Protein AF-A0A2M7D9B2-F1 (afdb_monomer)

Structure (mmCIF, N/CA/C/O backbone):
data_AF-A0A2M7D9B2-F1
#
_entry.id   AF-A0A2M7D9B2-F1
#
loop_
_atom_site.group_PDB
_atom_site.id
_atom_site.type_symbol
_atom_site.label_atom_id
_atom_site.label_alt_id
_atom_site.label_comp_id
_atom_site.label_asym_id
_atom_site.label_entity_id
_atom_site.label_seq_id
_atom_site.pdbx_PDB_ins_code
_atom_site.Cartn_x
_atom_site.Cartn_y
_atom_site.Cartn_z
_atom_site.occupancy
_atom_site.B_iso_or_equiv
_atom_site.auth_seq_id
_atom_site.auth_comp_id
_atom_site.auth_asym_id
_atom_site.auth_atom_id
_atom_site.pdbx_PDB_model_num
ATOM 1 N N . MET A 1 1 ? -13.607 -6.323 49.535 1.00 81.19 1 MET A N 1
ATOM 2 C CA . MET A 1 1 ? -14.749 -6.338 48.584 1.00 81.19 1 MET A CA 1
ATOM 3 C C . MET A 1 1 ? -14.659 -7.592 47.728 1.00 81.19 1 MET A C 1
A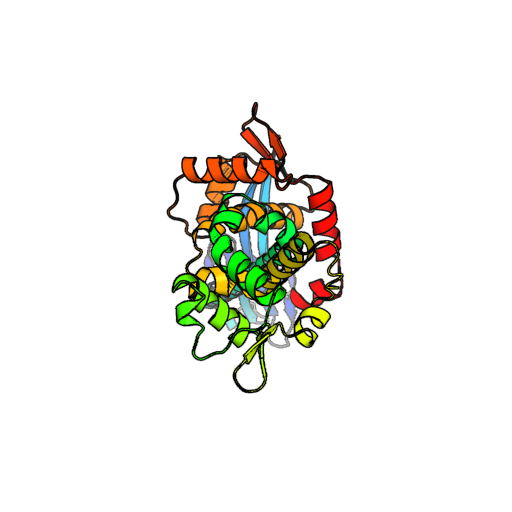TOM 5 O O . MET A 1 1 ? -13.577 -8.163 47.656 1.00 81.19 1 MET A O 1
ATOM 9 N N . ASN A 1 2 ? -15.752 -8.054 47.117 1.00 87.06 2 ASN A N 1
ATOM 10 C CA . ASN A 1 2 ? -15.661 -9.160 46.155 1.00 87.06 2 ASN A CA 1
ATOM 11 C C . ASN A 1 2 ? -15.193 -8.656 44.771 1.00 87.06 2 ASN A C 1
ATOM 13 O O . ASN A 1 2 ? -15.237 -7.457 44.485 1.00 87.06 2 ASN A O 1
ATOM 17 N N . ASP A 1 3 ? -14.752 -9.565 43.897 1.00 83.81 3 ASP A N 1
ATOM 18 C CA . ASP A 1 3 ? -14.191 -9.196 42.588 1.00 83.81 3 ASP A CA 1
ATOM 19 C C . ASP A 1 3 ? -15.172 -8.418 41.702 1.00 83.81 3 ASP A C 1
ATOM 21 O O . ASP A 1 3 ? -14.776 -7.488 41.001 1.00 83.81 3 ASP A O 1
ATOM 25 N N . GLN A 1 4 ? -16.461 -8.771 41.725 1.00 87.88 4 GLN A N 1
ATOM 26 C CA . GLN A 1 4 ? -17.472 -8.084 40.919 1.00 87.88 4 GLN A CA 1
ATOM 27 C C . GLN A 1 4 ? -17.656 -6.637 41.376 1.00 87.88 4 GLN A C 1
ATOM 29 O O . GLN A 1 4 ? -17.779 -5.740 40.542 1.00 87.88 4 GLN A O 1
ATOM 34 N N . GLU A 1 5 ? -17.628 -6.391 42.684 1.00 89.69 5 GLU A N 1
ATOM 35 C CA . GLU A 1 5 ? -17.709 -5.045 43.246 1.00 89.69 5 GLU A CA 1
ATOM 36 C C . GLU A 1 5 ? -16.479 -4.202 42.882 1.00 89.69 5 GLU A C 1
ATOM 38 O O . GLU A 1 5 ? -16.617 -3.024 42.540 1.00 89.69 5 GLU A O 1
ATOM 43 N N . LEU A 1 6 ? -15.281 -4.799 42.893 1.00 88.19 6 LEU A N 1
ATOM 44 C CA . LEU A 1 6 ? -14.051 -4.124 42.471 1.00 88.19 6 LEU A CA 1
ATOM 45 C C . LEU A 1 6 ? -14.077 -3.785 40.972 1.00 88.19 6 LEU A C 1
ATOM 47 O O . LEU A 1 6 ? -13.733 -2.668 40.586 1.00 88.19 6 LEU A O 1
ATOM 51 N N . ILE A 1 7 ? -14.578 -4.686 40.122 1.00 89.62 7 ILE A N 1
ATOM 52 C CA . ILE A 1 7 ? -14.763 -4.424 38.685 1.00 89.62 7 ILE A CA 1
ATOM 53 C C . ILE A 1 7 ? -15.771 -3.287 38.454 1.00 89.62 7 ILE A C 1
ATOM 55 O O . ILE A 1 7 ? -15.547 -2.425 37.604 1.00 89.62 7 ILE A O 1
ATOM 59 N N . GLN A 1 8 ? -16.873 -3.241 39.209 1.00 91.94 8 GLN A N 1
ATOM 60 C CA . GLN A 1 8 ? -17.848 -2.148 39.107 1.00 91.94 8 GLN A CA 1
ATOM 61 C C . GLN A 1 8 ? -17.258 -0.807 39.559 1.00 91.94 8 GLN A C 1
ATOM 63 O O . GLN A 1 8 ? -17.485 0.217 38.908 1.00 91.94 8 GLN A O 1
ATOM 68 N N . LYS A 1 9 ? -16.435 -0.800 40.616 1.00 91.31 9 LYS A N 1
ATOM 69 C CA . LYS A 1 9 ? -15.661 0.387 40.999 1.00 91.31 9 LYS A CA 1
ATOM 70 C C . LYS A 1 9 ? -14.718 0.825 39.878 1.00 91.31 9 LYS A C 1
ATOM 72 O O . LYS A 1 9 ? -14.707 2.008 39.545 1.00 91.31 9 LYS A O 1
ATOM 77 N N . ALA A 1 10 ? -13.998 -0.097 39.239 1.00 89.31 10 ALA A N 1
ATOM 78 C CA . ALA A 1 10 ? -13.133 0.231 38.106 1.00 89.31 10 ALA A CA 1
ATOM 79 C C . ALA A 1 10 ? -13.926 0.857 36.940 1.00 89.31 10 ALA A C 1
ATOM 81 O O . ALA A 1 10 ? -13.487 1.859 36.378 1.00 89.31 10 ALA A O 1
ATOM 82 N N . LYS A 1 11 ? -15.137 0.354 36.635 1.00 90.56 11 LYS A N 1
ATOM 83 C CA . LYS A 1 11 ? -16.038 0.951 35.622 1.00 90.56 11 LYS A CA 1
ATOM 84 C C . LYS A 1 11 ? -16.430 2.381 35.973 1.00 90.56 11 LYS A C 1
ATOM 86 O O . LYS A 1 11 ? -16.420 3.253 35.108 1.00 90.56 11 LYS A O 1
ATOM 91 N N . LEU A 1 12 ? -16.753 2.637 37.239 1.00 90.81 12 LEU A N 1
ATOM 92 C CA . LEU A 1 12 ? -17.088 3.980 37.716 1.00 90.81 12 LEU A CA 1
ATOM 93 C C . LEU A 1 12 ? -15.900 4.939 37.603 1.00 90.81 12 LEU A C 1
ATOM 95 O O . LEU A 1 12 ? -16.074 6.070 37.150 1.00 90.81 12 LEU A O 1
ATOM 99 N N . VAL A 1 13 ? -14.698 4.498 37.986 1.00 88.88 13 VAL A N 1
ATOM 100 C CA . VAL A 1 13 ? -13.467 5.289 37.830 1.00 88.88 13 VAL A CA 1
ATOM 101 C C . VAL A 1 13 ? -13.221 5.597 36.358 1.00 88.88 13 VAL A C 1
ATOM 103 O O . VAL A 1 13 ? -12.936 6.748 36.021 1.00 88.88 13 VAL A O 1
ATOM 106 N N . MET A 1 14 ? -13.398 4.598 35.492 1.00 89.62 14 MET A N 1
ATOM 107 C CA . MET A 1 14 ? -13.229 4.740 34.055 1.00 89.62 14 MET A CA 1
ATOM 108 C C . MET A 1 14 ? -14.172 5.802 33.477 1.00 89.62 14 MET A C 1
ATOM 110 O O . MET A 1 14 ? -13.703 6.753 32.860 1.00 89.62 14 MET A O 1
ATOM 114 N N . HIS A 1 15 ? -15.478 5.688 33.741 1.00 85.88 15 HIS A N 1
ATOM 115 C CA . HIS A 1 15 ? -16.487 6.632 33.250 1.00 85.88 15 HIS A CA 1
ATOM 116 C C . HIS A 1 15 ? -16.288 8.066 33.752 1.00 85.88 15 HIS A C 1
ATOM 118 O O . HIS A 1 15 ? -16.628 9.008 33.044 1.00 85.88 15 HIS A O 1
ATOM 124 N N . LYS A 1 16 ? -15.765 8.247 34.972 1.00 86.38 16 LYS A N 1
ATOM 125 C CA . LYS A 1 16 ? -15.518 9.581 35.543 1.00 86.38 16 LYS A CA 1
ATOM 126 C C . LYS A 1 16 ? -14.232 10.228 35.040 1.00 86.38 16 LYS A C 1
ATOM 128 O O . LYS A 1 16 ? -14.135 11.450 35.056 1.00 86.38 16 LYS A O 1
ATOM 133 N N . THR A 1 17 ? -13.233 9.422 34.687 1.00 80.50 17 THR A N 1
ATOM 134 C CA . THR A 1 17 ? -11.870 9.911 34.433 1.00 80.50 17 THR A CA 1
ATOM 135 C C . THR A 1 17 ? -11.547 10.006 32.948 1.00 80.50 17 THR A C 1
ATOM 137 O O . THR A 1 17 ? -10.813 10.906 32.553 1.00 80.50 17 THR A O 1
ATOM 140 N N . TYR A 1 18 ? -12.041 9.077 32.130 1.00 80.56 18 TYR A N 1
ATOM 141 C CA . TYR A 1 18 ? -11.585 8.919 30.751 1.00 80.56 18 TYR A CA 1
ATOM 142 C C . TYR A 1 18 ? -12.632 9.354 29.724 1.00 80.56 18 TYR A C 1
ATOM 144 O O . TYR A 1 18 ? -13.825 9.439 30.008 1.00 80.56 18 TYR A O 1
ATOM 152 N N . CYS A 1 19 ? -12.158 9.650 28.514 1.00 70.62 19 CYS A N 1
ATOM 153 C CA . CYS A 1 19 ? -12.979 10.108 27.402 1.00 70.62 19 CYS A CA 1
ATOM 154 C C . CYS A 1 19 ? -13.839 8.989 26.783 1.00 70.62 19 CYS A C 1
ATOM 156 O O . CYS A 1 19 ? -13.644 7.794 27.025 1.00 70.62 19 CYS A O 1
ATOM 158 N N . ASN A 1 20 ? -14.789 9.397 25.935 1.00 73.81 20 ASN A N 1
ATOM 159 C CA . ASN A 1 20 ? -15.634 8.482 25.172 1.00 73.81 20 ASN A CA 1
ATOM 160 C C . ASN A 1 20 ? -14.786 7.519 24.324 1.00 73.81 20 ASN A C 1
ATOM 162 O O . ASN A 1 20 ? -13.877 7.943 23.613 1.00 73.81 20 ASN A O 1
ATOM 166 N N . GLY A 1 21 ? -15.126 6.228 24.379 1.00 76.31 21 GLY A N 1
ATOM 167 C CA . GLY A 1 21 ? -14.449 5.159 23.640 1.00 76.31 21 GLY A CA 1
ATOM 168 C C . GLY A 1 21 ? -13.520 4.291 24.491 1.00 76.31 21 GLY A C 1
ATOM 169 O O . GLY A 1 21 ? -13.161 3.207 24.044 1.00 76.31 21 GLY A O 1
ATOM 170 N N . ILE A 1 22 ? -13.169 4.700 25.715 1.00 86.38 22 ILE A N 1
ATOM 171 C CA . ILE A 1 22 ? -12.434 3.835 26.648 1.00 86.38 22 ILE A CA 1
ATOM 172 C C . ILE A 1 22 ? -13.390 2.815 27.282 1.00 86.38 22 ILE A C 1
ATOM 174 O O . ILE A 1 22 ? -14.466 3.171 27.762 1.00 86.38 22 ILE A O 1
ATOM 178 N N . THR A 1 23 ? -12.995 1.543 27.281 1.00 89.56 23 THR A N 1
ATOM 179 C CA . THR A 1 23 ? -13.724 0.430 27.904 1.00 89.56 23 THR A CA 1
ATOM 180 C C . THR A 1 23 ? -12.784 -0.429 28.747 1.00 89.56 23 THR A C 1
ATOM 182 O O . THR A 1 23 ? -11.570 -0.366 28.582 1.00 89.56 23 THR A O 1
ATOM 185 N N . ILE A 1 24 ? -13.322 -1.247 29.648 1.00 89.44 24 ILE A N 1
ATOM 186 C CA . ILE A 1 24 ? -12.525 -2.226 30.396 1.00 89.44 24 ILE A CA 1
ATOM 187 C C . ILE A 1 24 ? -12.214 -3.425 29.498 1.00 89.44 24 ILE A C 1
ATOM 189 O O . ILE A 1 24 ? -13.101 -3.956 28.829 1.00 89.44 24 ILE A O 1
ATOM 193 N N . ASN A 1 25 ? -10.954 -3.851 29.503 1.00 88.00 25 ASN A N 1
ATOM 194 C CA . ASN A 1 25 ? -10.501 -5.083 28.878 1.00 88.00 25 ASN A CA 1
ATOM 195 C C . ASN A 1 25 ? -10.935 -6.298 29.713 1.00 88.00 25 ASN A C 1
ATOM 197 O O . ASN A 1 25 ? -11.028 -6.246 30.938 1.00 88.00 25 ASN A O 1
ATOM 201 N N . ASP A 1 26 ? -11.136 -7.425 29.041 1.00 85.06 26 ASP A N 1
ATOM 202 C CA . ASP A 1 26 ? -11.495 -8.702 29.659 1.00 85.06 26 ASP A CA 1
ATOM 203 C C . ASP A 1 26 ? -10.346 -9.283 30.521 1.00 85.06 26 ASP A C 1
ATOM 205 O O . ASP A 1 26 ? -10.552 -10.169 31.351 1.00 85.06 26 ASP A O 1
ATOM 209 N N . LYS A 1 27 ? -9.124 -8.763 30.354 1.00 85.62 27 LYS A N 1
ATOM 210 C CA . LYS A 1 27 ? -7.926 -9.081 31.133 1.00 85.62 27 LYS A CA 1
ATOM 211 C C . LYS A 1 27 ? -7.939 -8.329 32.463 1.00 85.62 27 LYS A C 1
ATOM 213 O O . LYS A 1 27 ? -7.643 -7.137 32.535 1.00 85.62 27 LYS A O 1
ATOM 218 N N . ILE A 1 28 ? -8.223 -9.070 33.528 1.00 88.69 28 ILE A N 1
ATOM 219 C CA . ILE A 1 28 ? -8.155 -8.600 34.912 1.00 88.69 28 ILE A CA 1
ATOM 220 C C . ILE A 1 28 ? -7.130 -9.462 35.643 1.00 88.69 28 ILE A C 1
ATOM 222 O O . ILE A 1 28 ? -7.261 -10.686 35.680 1.00 88.69 28 ILE A O 1
ATOM 226 N N . ILE A 1 29 ? -6.106 -8.831 36.214 1.00 92.50 29 ILE A N 1
ATOM 227 C CA . ILE A 1 29 ? -5.084 -9.525 37.004 1.00 92.50 29 ILE A CA 1
ATOM 228 C C . ILE A 1 29 ? -5.387 -9.289 38.478 1.00 92.50 29 ILE A C 1
ATOM 230 O O . ILE A 1 29 ? -5.501 -8.146 38.916 1.00 92.50 29 ILE A O 1
ATOM 234 N N . LYS A 1 30 ? -5.506 -10.372 39.244 1.00 89.94 30 LYS A N 1
ATOM 235 C CA . LYS A 1 30 ? -5.641 -10.309 40.699 1.00 89.94 30 LYS A CA 1
ATOM 236 C C . LYS A 1 30 ? -4.265 -10.354 41.339 1.00 89.94 30 LYS A C 1
ATOM 238 O O . LYS A 1 30 ? -3.419 -11.146 40.925 1.00 89.94 30 LYS A O 1
ATOM 243 N N . THR A 1 31 ? -4.065 -9.521 42.343 1.00 87.94 31 THR A N 1
ATOM 244 C CA . THR A 1 31 ? -2.867 -9.499 43.176 1.00 87.94 31 THR A CA 1
ATOM 245 C C . THR A 1 31 ? -3.278 -9.608 44.639 1.00 87.94 31 THR A C 1
ATOM 247 O O . THR A 1 31 ? -4.453 -9.470 44.973 1.00 87.94 31 THR A O 1
ATOM 250 N N . GLU A 1 32 ? -2.318 -9.859 45.525 1.00 86.88 32 GLU A N 1
ATOM 251 C CA . GLU A 1 32 ? -2.572 -9.838 46.974 1.00 86.88 32 GLU A CA 1
ATOM 252 C C . GLU A 1 32 ? -3.056 -8.458 47.446 1.00 86.88 32 GLU A C 1
ATOM 254 O O . GLU A 1 32 ? -3.853 -8.355 48.371 1.00 86.88 32 GLU A O 1
ATOM 259 N N . GLU A 1 33 ? -2.624 -7.405 46.752 1.00 87.31 33 GLU A N 1
ATOM 260 C CA . GLU A 1 33 ? -2.953 -6.013 47.056 1.00 87.31 33 GLU A CA 1
ATOM 261 C C . GLU A 1 33 ? -4.291 -5.554 46.450 1.00 87.31 33 GLU A C 1
ATOM 263 O O . GLU A 1 33 ? -4.780 -4.490 46.815 1.00 87.31 33 GLU A O 1
ATOM 268 N N . GLY A 1 34 ? -4.908 -6.330 45.547 1.00 91.75 34 GLY A N 1
ATOM 269 C CA . GLY A 1 34 ? -6.193 -5.990 44.929 1.00 91.75 34 GLY A CA 1
ATOM 270 C C . GLY A 1 34 ? -6.339 -6.462 43.480 1.00 91.75 34 GLY A C 1
ATOM 271 O O . GLY A 1 34 ? -6.101 -7.630 43.165 1.00 91.75 34 GLY A O 1
ATOM 272 N N . ILE A 1 35 ? -6.788 -5.575 42.583 1.00 93.81 35 ILE A N 1
ATOM 273 C CA . ILE A 1 35 ? -6.975 -5.895 41.158 1.00 93.81 35 ILE A CA 1
ATOM 274 C C . ILE A 1 35 ? -6.326 -4.872 40.228 1.00 93.81 35 ILE A C 1
ATOM 276 O O . ILE A 1 35 ? -6.336 -3.668 40.471 1.00 93.81 35 ILE A O 1
ATOM 280 N N . LYS A 1 36 ? -5.832 -5.375 39.100 1.00 93.44 36 LYS A N 1
ATOM 281 C CA . LYS A 1 36 ? -5.320 -4.612 37.965 1.00 93.44 36 LYS A CA 1
ATOM 282 C C . LYS A 1 36 ? -6.260 -4.807 36.784 1.00 93.44 36 LYS A C 1
ATOM 284 O O . LYS A 1 36 ? -6.440 -5.929 36.305 1.00 93.44 36 LYS A O 1
ATOM 289 N N . VAL A 1 37 ? -6.867 -3.719 36.327 1.00 91.81 37 VAL A N 1
ATOM 290 C CA . VAL A 1 37 ? -7.861 -3.718 35.253 1.00 91.81 37 VAL A CA 1
ATOM 291 C C . VAL A 1 37 ? -7.307 -2.961 34.060 1.00 91.81 37 VAL A C 1
ATOM 293 O O . VAL A 1 37 ? -7.113 -1.746 34.129 1.00 91.81 37 VAL A O 1
ATOM 296 N N . PHE A 1 38 ? -7.061 -3.673 32.964 1.00 90.38 38 PHE A N 1
ATOM 297 C CA . PHE A 1 38 ? -6.618 -3.045 31.725 1.00 90.38 38 PHE A CA 1
ATOM 298 C C . PHE A 1 38 ? -7.785 -2.346 31.028 1.00 90.38 38 PHE A C 1
ATOM 300 O O . PHE A 1 38 ? -8.938 -2.766 31.127 1.00 90.38 38 PHE A O 1
ATOM 307 N N . LEU A 1 39 ? -7.477 -1.273 30.314 1.00 88.56 39 LEU A N 1
ATOM 308 C CA . LEU A 1 39 ? -8.422 -0.497 29.521 1.00 88.56 39 LEU A CA 1
ATOM 309 C C . LEU A 1 39 ? -8.151 -0.719 28.036 1.00 88.56 39 LEU A C 1
ATOM 311 O O . LEU A 1 39 ? -7.009 -0.921 27.645 1.00 88.56 39 LEU A O 1
ATOM 315 N N . ASP A 1 40 ? -9.182 -0.626 27.209 1.00 87.50 40 ASP A N 1
ATOM 316 C CA . ASP A 1 40 ? -9.099 -0.626 25.750 1.00 87.50 40 ASP A CA 1
ATOM 317 C C . ASP A 1 40 ? -9.694 0.666 25.195 1.00 87.50 40 ASP A C 1
ATOM 319 O O . ASP A 1 40 ? -10.577 1.253 25.815 1.00 87.50 40 ASP A O 1
ATOM 323 N N . TYR A 1 4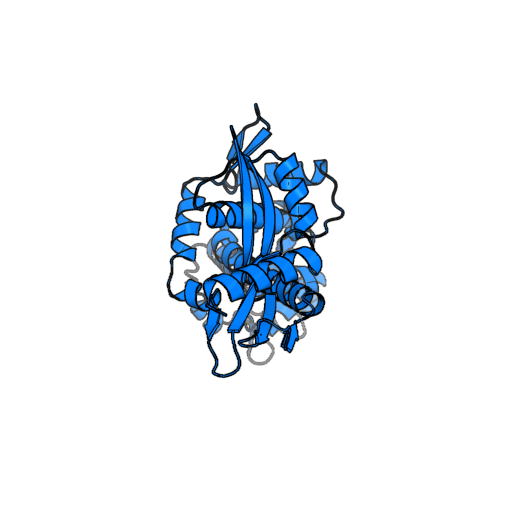1 ? -9.258 1.083 24.006 1.00 84.94 41 TYR A N 1
ATOM 324 C CA . TYR A 1 41 ? -9.861 2.197 23.275 1.00 84.94 41 TYR A CA 1
ATOM 325 C C . TYR A 1 41 ? -10.568 1.694 22.019 1.00 84.94 41 TYR A C 1
ATOM 327 O O . TYR A 1 41 ? -9.985 0.995 21.190 1.00 84.94 41 TYR A O 1
ATOM 335 N N . LEU A 1 42 ? -11.839 2.049 21.880 1.00 83.56 42 LEU A N 1
ATOM 336 C CA . LEU A 1 42 ? -12.685 1.718 20.746 1.00 83.56 42 LEU A CA 1
ATOM 337 C C . LEU A 1 42 ? -12.705 2.900 19.781 1.00 83.56 42 LEU A C 1
ATOM 339 O O . LEU A 1 42 ? -13.372 3.901 20.033 1.00 83.56 42 LEU A O 1
ATOM 343 N N . VAL A 1 43 ? -12.002 2.770 18.657 1.00 77.44 43 VAL A N 1
ATOM 344 C CA . VAL A 1 43 ? -12.051 3.762 17.579 1.00 77.44 43 VAL A CA 1
ATOM 345 C C . VAL A 1 43 ? -13.237 3.425 16.675 1.00 77.44 43 VAL A C 1
ATOM 347 O O . VAL A 1 43 ? -13.185 2.400 15.987 1.00 77.44 43 VAL A O 1
ATOM 350 N N . PRO A 1 44 ? -14.314 4.232 16.658 1.00 76.50 44 PRO A N 1
ATOM 351 C CA . PRO A 1 44 ? -15.433 3.980 15.765 1.00 76.50 44 PRO A CA 1
ATOM 352 C C . PRO A 1 44 ? -14.998 4.179 14.313 1.00 76.50 44 PRO A C 1
ATOM 354 O O . PRO A 1 44 ? -14.404 5.195 13.956 1.00 76.50 44 PRO A O 1
ATOM 357 N N . LYS A 1 45 ? -15.349 3.222 13.459 1.00 76.19 45 LYS A N 1
ATOM 358 C CA . LYS A 1 45 ? -15.290 3.340 12.008 1.00 76.19 45 LYS A CA 1
ATOM 359 C C . LYS A 1 45 ? -16.670 3.113 11.423 1.00 76.19 45 LYS A C 1
ATOM 361 O O . LYS A 1 45 ? -17.290 2.075 11.643 1.00 76.19 45 LYS A O 1
ATOM 366 N N . LYS A 1 46 ? -17.114 4.094 10.644 1.00 79.19 46 LYS A N 1
ATOM 367 C CA . LYS A 1 46 ? -18.333 4.031 9.845 1.00 79.19 46 LYS A CA 1
ATOM 368 C C . LYS A 1 46 ? -17.972 3.655 8.410 1.00 79.19 46 LYS A C 1
ATOM 370 O O . LYS A 1 46 ? -17.085 4.265 7.816 1.00 79.19 46 LYS A O 1
ATOM 375 N N . VAL A 1 47 ? -18.663 2.665 7.858 1.00 78.88 47 VAL A N 1
ATOM 376 C CA . VAL A 1 47 ? -18.531 2.218 6.469 1.00 78.88 47 VAL A CA 1
ATOM 377 C C . VAL A 1 47 ? -19.917 2.113 5.855 1.00 78.88 47 VAL A C 1
ATOM 379 O O . VAL A 1 47 ? -20.793 1.452 6.399 1.00 78.88 47 VAL A O 1
ATOM 382 N N . GLU A 1 48 ? -20.110 2.756 4.710 1.00 80.69 48 GLU A N 1
ATOM 383 C CA . GLU A 1 48 ? -21.377 2.747 3.976 1.00 80.69 48 GLU A CA 1
ATOM 384 C C . GLU A 1 48 ? -21.269 1.814 2.766 1.00 80.69 48 GLU A C 1
ATOM 386 O O . GLU A 1 48 ? -20.617 2.138 1.772 1.00 80.69 48 GLU A O 1
ATOM 391 N N . ASP A 1 49 ? -21.918 0.656 2.857 1.00 77.56 49 ASP A N 1
ATOM 392 C CA . ASP A 1 49 ? -22.009 -0.356 1.800 1.00 77.56 49 ASP A CA 1
ATOM 393 C C . ASP A 1 49 ? -23.391 -0.309 1.136 1.00 77.56 49 ASP A C 1
ATOM 395 O O . ASP A 1 49 ? -24.297 0.363 1.628 1.00 77.56 49 ASP A O 1
ATOM 399 N N . GLU A 1 50 ? -23.565 -1.021 0.023 1.00 71.12 50 GLU A N 1
ATOM 400 C CA . GLU A 1 50 ? -24.735 -0.983 -0.873 1.00 71.12 50 GLU A CA 1
ATOM 401 C C . GLU A 1 50 ? -26.095 -0.678 -0.235 1.00 71.12 50 GLU A C 1
ATOM 403 O O . GLU A 1 50 ? -26.799 0.219 -0.711 1.00 71.12 50 GLU A O 1
ATOM 408 N N . LEU A 1 51 ? -26.419 -1.363 0.858 1.00 67.06 51 LEU A N 1
ATOM 409 C CA . LEU A 1 51 ? -27.707 -1.281 1.544 1.00 67.06 51 LEU A CA 1
ATOM 410 C C . LEU A 1 51 ? -27.591 -0.933 3.034 1.00 67.06 51 LEU A C 1
ATOM 412 O O . LEU A 1 51 ? -28.610 -0.735 3.691 1.00 67.06 51 LEU A O 1
ATOM 416 N N . PHE A 1 52 ? -26.375 -0.889 3.582 1.00 72.19 52 PHE A N 1
ATOM 417 C CA . PHE A 1 52 ? -26.165 -0.886 5.026 1.00 72.19 52 PHE A CA 1
ATOM 418 C C . PHE A 1 52 ? -25.043 0.054 5.442 1.00 72.19 52 PHE A C 1
ATOM 420 O O . PHE A 1 52 ? -23.979 0.122 4.825 1.00 72.19 52 PHE A O 1
ATOM 427 N N . GLU A 1 53 ? -25.275 0.726 6.560 1.00 78.94 53 GLU A N 1
ATOM 428 C CA . GLU A 1 53 ? -24.234 1.393 7.319 1.00 78.94 53 GLU A CA 1
ATOM 429 C C . GLU A 1 53 ? -23.680 0.416 8.359 1.00 78.94 53 GLU A C 1
ATOM 431 O O . GLU A 1 53 ? -24.411 -0.101 9.204 1.00 78.94 53 GLU A O 1
ATOM 436 N N . TYR A 1 54 ? -22.378 0.168 8.295 1.00 75.94 54 TYR A N 1
ATOM 437 C CA . TYR A 1 54 ? -21.644 -0.598 9.287 1.00 75.94 54 TYR A CA 1
ATOM 438 C C . TYR A 1 54 ? -20.906 0.368 10.202 1.00 75.94 54 TYR A C 1
ATOM 440 O O . TYR A 1 54 ? -20.033 1.108 9.751 1.00 75.94 54 TYR A O 1
ATOM 448 N N . ILE A 1 55 ? -21.220 0.329 11.493 1.00 78.44 55 ILE A N 1
ATOM 449 C CA . ILE A 1 55 ? -20.371 0.920 12.525 1.00 78.44 55 ILE A CA 1
ATOM 450 C C . ILE A 1 55 ? -19.662 -0.234 13.215 1.00 78.44 55 ILE A C 1
ATOM 452 O O . ILE A 1 55 ? -20.298 -1.079 13.843 1.00 78.44 55 ILE A O 1
ATOM 456 N N . PHE A 1 56 ? -18.344 -0.273 13.087 1.00 76.31 56 PHE A N 1
ATOM 457 C CA . PHE A 1 56 ? -17.510 -1.191 13.848 1.00 76.31 56 PHE A CA 1
ATOM 458 C C . PHE A 1 56 ? -16.479 -0.410 14.645 1.00 76.31 56 PHE A C 1
ATOM 460 O O . PHE A 1 56 ? -16.223 0.764 14.388 1.00 76.31 56 PHE A O 1
ATOM 467 N N . PHE A 1 57 ? -15.890 -1.065 15.635 1.00 76.38 57 PHE A N 1
ATOM 468 C CA . PHE A 1 57 ? -14.897 -0.447 16.494 1.00 76.38 57 PHE A CA 1
ATOM 469 C C . PHE A 1 57 ? -13.562 -1.150 16.297 1.00 76.38 57 PHE A C 1
ATOM 471 O O . PHE A 1 57 ? -13.443 -2.351 16.547 1.00 76.38 57 PHE A O 1
ATOM 478 N N . LEU A 1 58 ? -12.545 -0.403 15.872 1.00 73.06 58 LEU A N 1
ATOM 479 C CA . LEU A 1 58 ? -11.169 -0.868 15.973 1.00 73.06 58 LEU A CA 1
ATOM 480 C C . LEU A 1 58 ? -10.787 -0.813 17.456 1.00 73.06 58 LEU A C 1
ATOM 482 O O . LEU A 1 58 ? -10.691 0.264 18.044 1.00 73.06 58 LEU A O 1
ATOM 486 N N . ARG A 1 59 ? -10.630 -1.987 18.073 1.00 78.44 59 ARG A N 1
ATOM 487 C CA . ARG A 1 59 ? -10.295 -2.129 19.496 1.00 78.44 59 ARG A CA 1
ATOM 488 C C . ARG A 1 59 ? -8.780 -2.104 19.675 1.00 78.44 59 ARG A C 1
ATOM 490 O O . ARG A 1 59 ? -8.102 -3.087 19.381 1.00 78.44 59 ARG A O 1
ATOM 497 N N . LEU A 1 60 ? -8.265 -0.986 20.173 1.00 78.19 60 LEU A N 1
ATOM 498 C CA . LEU A 1 60 ? -6.888 -0.840 20.633 1.00 78.19 60 LEU A CA 1
ATOM 499 C C . LEU A 1 60 ? -6.798 -1.414 22.045 1.00 78.19 60 LEU A C 1
ATOM 501 O O . LEU A 1 60 ? -7.489 -0.940 22.946 1.00 78.19 60 LEU A O 1
ATOM 505 N N . ARG A 1 61 ? -6.010 -2.477 22.218 1.00 82.81 61 ARG A N 1
ATOM 506 C CA . ARG A 1 61 ? -5.980 -3.238 23.469 1.00 82.81 61 ARG A CA 1
ATOM 507 C C . ARG A 1 61 ? -4.947 -2.708 24.456 1.00 82.81 61 ARG A C 1
ATOM 509 O O . ARG A 1 61 ? -3.866 -2.310 24.038 1.00 82.81 61 ARG A O 1
ATOM 516 N N . GLU A 1 62 ? -5.272 -2.814 25.741 1.00 83.12 62 GLU A N 1
ATOM 517 C CA . GLU A 1 62 ? -4.379 -2.555 26.879 1.00 83.12 62 GLU A CA 1
ATOM 518 C C . GLU A 1 62 ? -3.820 -1.119 26.891 1.00 83.12 62 GLU A C 1
ATOM 520 O O . GLU A 1 62 ? -2.667 -0.896 27.241 1.00 83.12 62 GLU A O 1
ATOM 525 N N . VAL A 1 63 ? -4.665 -0.140 26.539 1.00 81.94 63 VAL A N 1
ATOM 526 C CA . VAL A 1 63 ? -4.322 1.290 26.431 1.00 81.94 63 VAL A CA 1
ATOM 527 C C . VAL A 1 63 ? -4.150 2.037 27.737 1.00 81.94 63 VAL A C 1
ATOM 529 O O . VAL A 1 63 ? -3.779 3.211 27.766 1.00 81.94 63 VAL A O 1
ATOM 532 N N . GLY A 1 64 ? -4.468 1.368 28.827 1.00 85.00 64 GLY A N 1
ATOM 533 C CA . GLY A 1 64 ? -4.336 1.920 30.149 1.00 85.00 64 GLY A CA 1
ATOM 534 C C . GLY A 1 64 ? -4.579 0.866 31.204 1.00 85.00 64 GLY A C 1
ATOM 535 O O . GLY A 1 64 ? -4.905 -0.285 30.910 1.00 85.00 64 GLY A O 1
ATOM 536 N N . LEU A 1 65 ? -4.416 1.288 32.446 1.00 90.19 65 LEU A N 1
ATOM 537 C CA . LEU A 1 65 ? -4.507 0.455 33.621 1.00 90.19 65 LEU A CA 1
ATOM 538 C C . LEU A 1 65 ? -5.150 1.246 34.760 1.00 90.19 65 LEU A C 1
ATOM 540 O O . LEU A 1 65 ? -4.790 2.400 35.002 1.00 90.19 65 LEU A O 1
ATOM 544 N N . ILE A 1 66 ? -6.079 0.604 35.462 1.00 91.25 66 ILE A N 1
ATOM 545 C CA . ILE A 1 66 ? -6.590 1.037 36.763 1.00 91.25 66 ILE A CA 1
ATOM 546 C C . ILE A 1 66 ? -6.193 -0.032 37.777 1.00 91.25 66 ILE A C 1
ATOM 548 O O . ILE A 1 66 ? -6.545 -1.202 37.611 1.00 91.25 66 ILE A O 1
ATOM 552 N N . GLU A 1 67 ? -5.492 0.366 38.831 1.00 93.62 67 GLU A N 1
ATOM 553 C CA . GLU A 1 67 ? -5.175 -0.500 39.961 1.00 93.62 67 GLU A CA 1
ATOM 554 C C . GLU A 1 67 ? -6.032 -0.100 41.161 1.00 93.62 67 GLU A C 1
ATOM 556 O O . GLU A 1 67 ? -6.051 1.065 41.571 1.00 93.62 67 GLU A O 1
ATOM 561 N N . LEU A 1 68 ? -6.763 -1.070 41.706 1.00 94.31 68 LEU A N 1
ATOM 562 C CA . LEU A 1 68 ? -7.606 -0.899 42.884 1.00 94.31 68 LEU A CA 1
ATOM 563 C C . LEU A 1 68 ? -7.120 -1.797 44.015 1.00 94.31 68 LEU A C 1
ATOM 565 O O . LEU A 1 68 ? -6.772 -2.948 43.757 1.00 94.31 68 LEU A O 1
ATOM 569 N N . SER A 1 69 ? -7.179 -1.303 45.250 1.00 94.50 69 SER A N 1
ATOM 570 C CA . SER A 1 69 ? -6.914 -2.105 46.444 1.00 94.50 69 SER A CA 1
ATOM 571 C C . SER A 1 69 ? -8.027 -3.121 46.725 1.00 94.50 69 SER A C 1
ATOM 573 O O . SER A 1 69 ? -9.108 -3.071 46.126 1.00 94.50 69 SER A O 1
ATOM 575 N N . THR A 1 70 ? -7.816 -4.017 47.688 1.00 91.56 70 THR A N 1
ATOM 576 C CA . THR A 1 70 ? -8.836 -4.944 48.216 1.00 91.56 70 THR A CA 1
ATOM 577 C C . THR A 1 70 ? -10.067 -4.245 48.815 1.00 91.56 70 THR A C 1
ATOM 579 O O . THR A 1 70 ? -11.184 -4.789 48.791 1.00 91.56 70 THR A O 1
ATOM 582 N N . GLU A 1 71 ? -9.896 -3.016 49.307 1.00 91.75 71 GLU A N 1
ATOM 583 C CA . GLU A 1 71 ? -10.951 -2.112 49.796 1.00 91.75 71 GLU A CA 1
ATOM 584 C C . GLU A 1 71 ? -11.573 -1.278 48.657 1.00 91.75 71 GLU A C 1
ATOM 586 O O . GLU A 1 71 ? -12.579 -0.577 48.829 1.00 91.75 71 GLU A O 1
ATOM 591 N N . GLY A 1 72 ? -11.009 -1.377 47.453 1.00 86.19 72 GLY A N 1
ATOM 592 C CA . GLY A 1 72 ? -11.424 -0.649 46.265 1.00 86.19 72 GLY A CA 1
ATOM 593 C C . GLY A 1 72 ? -11.036 0.826 46.300 1.00 86.19 72 GLY A C 1
ATOM 594 O O . GLY A 1 72 ? -11.804 1.654 45.799 1.00 86.19 72 GLY A O 1
ATOM 595 N N . GLU A 1 73 ? -9.911 1.156 46.928 1.00 90.75 73 GLU A N 1
ATOM 596 C CA . GLU A 1 73 ? -9.247 2.454 46.785 1.00 90.75 73 GLU A CA 1
ATOM 597 C C . GLU A 1 73 ? -8.393 2.459 45.514 1.00 90.75 73 GLU A C 1
ATOM 599 O O . GLU A 1 73 ? -7.894 1.418 45.099 1.00 90.75 73 GLU A O 1
ATOM 604 N N . ILE A 1 74 ? -8.241 3.612 44.858 1.00 90.94 74 ILE A N 1
ATOM 605 C CA . ILE A 1 74 ? -7.408 3.712 43.650 1.00 90.94 74 ILE A CA 1
ATOM 606 C C . ILE A 1 74 ? -5.944 3.772 44.082 1.00 90.94 74 ILE A C 1
ATOM 608 O O . ILE A 1 74 ? -5.522 4.780 44.642 1.00 90.94 74 ILE A O 1
ATOM 612 N N . ILE A 1 75 ? -5.180 2.721 43.782 1.00 91.62 75 ILE A N 1
ATOM 613 C CA . ILE A 1 75 ? -3.731 2.673 44.024 1.00 91.62 75 ILE A CA 1
ATOM 614 C C . ILE A 1 75 ? -3.018 3.493 42.950 1.00 91.62 75 ILE A C 1
ATOM 616 O O . ILE A 1 75 ? -2.216 4.377 43.242 1.00 91.62 75 ILE A O 1
ATOM 620 N N . SER A 1 76 ? -3.333 3.215 41.686 1.00 87.31 76 SER A N 1
ATOM 621 C CA . SER A 1 76 ? -2.734 3.900 40.549 1.00 87.31 76 SER A CA 1
ATOM 622 C C . SER A 1 76 ? -3.675 3.889 39.346 1.00 87.31 76 SER A C 1
ATOM 624 O O . SER A 1 76 ? -4.592 3.068 39.237 1.00 87.31 76 SER A O 1
ATOM 626 N N . LYS A 1 77 ? -3.476 4.843 38.437 1.00 87.06 77 LYS A N 1
ATOM 627 C CA . LYS A 1 77 ? -4.162 4.871 37.147 1.00 87.06 77 LYS A CA 1
ATOM 628 C C . LYS A 1 77 ? -3.261 5.495 36.092 1.00 87.06 77 LYS A C 1
ATOM 630 O O . LYS A 1 77 ? -2.613 6.505 36.357 1.00 87.06 77 LYS A O 1
ATOM 635 N N . SER A 1 78 ? -3.226 4.914 34.900 1.00 84.38 78 SER A N 1
ATOM 636 C CA . SER A 1 78 ? -2.466 5.476 33.781 1.00 84.38 78 SER A CA 1
ATOM 637 C C . SER A 1 78 ? -3.213 6.641 33.129 1.00 84.38 78 SER A C 1
ATOM 639 O O . SER A 1 78 ? -4.448 6.619 33.053 1.00 84.38 78 SER A O 1
ATOM 641 N N . SER A 1 79 ? -2.464 7.593 32.570 1.00 75.56 79 SER A N 1
ATOM 642 C CA . SER A 1 79 ? -2.973 8.564 31.597 1.00 75.56 79 SER A CA 1
ATOM 643 C C . SER A 1 79 ? -2.905 7.949 30.191 1.00 75.56 79 SER A C 1
ATOM 645 O O . SER A 1 79 ? -1.805 7.703 29.703 1.00 75.56 79 SER A O 1
ATOM 647 N N . PRO A 1 80 ? -4.040 7.681 29.520 1.00 70.25 80 PRO A N 1
ATOM 648 C CA . PRO A 1 80 ? -4.057 7.003 28.226 1.00 70.25 80 PRO A CA 1
ATOM 649 C C . PRO A 1 80 ? -3.446 7.830 27.095 1.00 70.25 80 PRO A C 1
ATOM 651 O O . PRO A 1 80 ? -3.253 7.301 26.016 1.00 70.25 80 PRO A O 1
ATOM 654 N N . GLU A 1 81 ? -3.175 9.120 27.293 1.00 71.44 81 GLU A N 1
ATOM 655 C CA . GLU A 1 81 ? -2.746 10.055 26.243 1.00 71.44 81 GLU A CA 1
ATOM 656 C C . GLU A 1 81 ? -1.429 9.637 25.576 1.00 71.44 81 GLU A C 1
ATOM 658 O O . GLU A 1 81 ? -1.363 9.555 24.345 1.00 71.44 81 GLU A O 1
ATOM 663 N N . ASP A 1 82 ? -0.413 9.291 26.371 1.00 67.25 82 ASP A N 1
ATOM 664 C CA . ASP A 1 82 ? 0.873 8.812 25.853 1.00 67.25 82 ASP A CA 1
ATOM 665 C C . ASP A 1 82 ? 0.724 7.454 25.156 1.00 67.25 82 ASP A C 1
ATOM 667 O O . ASP A 1 82 ? 1.274 7.246 24.072 1.00 67.25 82 ASP A O 1
ATOM 671 N N . PHE A 1 83 ? -0.107 6.564 25.708 1.00 69.44 83 PHE A N 1
ATOM 672 C CA . PHE A 1 83 ? -0.398 5.274 25.088 1.00 69.44 83 PHE A CA 1
ATOM 673 C C . PHE A 1 83 ? -1.176 5.430 23.778 1.00 69.44 83 PHE A C 1
ATOM 675 O O . PHE A 1 83 ? -0.887 4.749 22.799 1.00 69.44 83 PHE A O 1
ATOM 682 N N . ILE A 1 84 ? -2.168 6.319 23.721 1.00 71.25 84 ILE A N 1
ATOM 683 C CA . ILE A 1 84 ? -2.953 6.602 22.515 1.00 71.25 84 ILE A CA 1
ATOM 684 C C . ILE A 1 84 ? -2.015 7.105 21.422 1.00 71.25 84 ILE A C 1
ATOM 686 O O . ILE A 1 84 ? -2.095 6.628 20.291 1.00 71.25 84 ILE A O 1
ATOM 690 N N . LYS A 1 85 ? -1.087 8.008 21.755 1.00 72.44 85 LYS A N 1
ATOM 691 C CA . LYS A 1 85 ? -0.070 8.488 20.816 1.00 72.44 85 LYS A CA 1
ATOM 692 C C . LYS A 1 85 ? 0.821 7.348 20.318 1.00 72.44 85 LYS A C 1
ATOM 694 O O . LYS A 1 85 ? 0.965 7.189 19.107 1.00 72.44 85 LYS A O 1
ATOM 699 N N . GLU A 1 86 ? 1.363 6.531 21.219 1.00 72.38 86 GLU A N 1
ATOM 700 C CA . GLU A 1 86 ? 2.173 5.357 20.863 1.00 72.38 86 GLU A CA 1
ATOM 701 C C . GLU A 1 86 ? 1.387 4.368 19.989 1.00 72.38 86 GLU A C 1
ATOM 703 O O . GLU A 1 86 ? 1.891 3.846 18.995 1.00 72.38 86 GLU A O 1
ATOM 708 N N . THR A 1 87 ? 0.109 4.165 20.295 1.00 71.00 87 THR A N 1
ATOM 709 C CA . THR A 1 87 ? -0.760 3.247 19.561 1.00 71.00 87 THR A CA 1
ATOM 710 C C . THR A 1 87 ? -1.113 3.762 18.182 1.00 71.00 87 THR A C 1
ATOM 712 O O . THR A 1 87 ? -1.157 2.977 17.240 1.00 71.00 87 THR A O 1
ATOM 715 N N . ILE A 1 88 ? -1.352 5.065 18.035 1.00 72.81 88 ILE A N 1
ATOM 716 C CA . ILE A 1 88 ? -1.560 5.689 16.728 1.00 72.81 88 ILE A CA 1
ATOM 717 C C . ILE A 1 88 ? -0.308 5.505 15.868 1.00 72.81 88 ILE A C 1
ATOM 719 O O . ILE A 1 88 ? -0.426 5.128 14.702 1.00 72.81 88 ILE A O 1
ATOM 723 N N . GLU A 1 89 ? 0.887 5.710 16.426 1.00 77.19 89 GLU A N 1
ATOM 724 C CA . GLU A 1 89 ? 2.139 5.472 15.699 1.00 77.19 89 GLU A CA 1
ATOM 725 C C . GLU A 1 89 ? 2.313 3.994 15.327 1.00 77.19 89 GLU A C 1
ATOM 727 O O . GLU A 1 89 ? 2.586 3.678 14.167 1.00 77.19 89 GLU A O 1
ATOM 732 N N . LYS A 1 90 ? 2.026 3.070 16.249 1.00 76.31 90 LYS A N 1
ATOM 733 C CA . LYS A 1 90 ? 2.034 1.628 15.967 1.00 76.31 90 LYS A CA 1
ATOM 734 C C . LYS A 1 90 ? 1.001 1.236 14.906 1.00 76.31 90 LYS A C 1
ATOM 736 O O . LYS A 1 90 ? 1.274 0.405 14.043 1.00 76.31 90 LYS A O 1
ATOM 741 N N . TYR A 1 91 ? -0.177 1.854 14.914 1.00 76.19 91 TYR A N 1
ATOM 742 C CA . TYR A 1 91 ? -1.210 1.646 13.901 1.00 76.19 91 TYR A CA 1
ATOM 743 C C . TYR A 1 91 ? -0.760 2.146 12.522 1.00 76.19 91 TYR A C 1
ATOM 745 O O . TYR A 1 91 ? -0.963 1.449 11.523 1.00 76.19 91 TYR A O 1
ATOM 753 N N . LYS A 1 92 ? -0.105 3.312 12.447 1.00 76.75 92 LYS A N 1
ATOM 754 C CA . LYS A 1 92 ? 0.513 3.811 11.207 1.00 76.75 92 LYS A CA 1
ATOM 755 C C . LYS A 1 92 ? 1.607 2.868 10.711 1.00 76.75 92 LYS A C 1
ATOM 757 O O . LYS A 1 92 ? 1.694 2.614 9.512 1.00 76.75 92 LYS A O 1
ATOM 762 N N . GLU A 1 93 ? 2.419 2.315 11.607 1.00 80.81 93 GLU A N 1
ATOM 763 C CA . GLU A 1 93 ? 3.442 1.332 11.248 1.00 80.81 93 GLU A CA 1
ATOM 764 C C . GLU A 1 93 ? 2.817 0.056 10.660 1.00 80.81 93 GLU A C 1
ATOM 766 O O . GLU A 1 93 ? 3.182 -0.370 9.563 1.00 80.81 93 GLU A O 1
ATOM 771 N N . LEU A 1 94 ? 1.827 -0.526 11.343 1.00 79.56 94 LEU A N 1
ATOM 772 C CA . LEU A 1 94 ? 1.104 -1.709 10.863 1.00 79.56 94 LEU A CA 1
ATOM 773 C C . LEU A 1 94 ? 0.408 -1.445 9.526 1.00 79.56 94 LEU A C 1
ATOM 775 O O . LEU A 1 94 ? 0.395 -2.302 8.645 1.00 79.56 94 LEU A O 1
ATOM 779 N N . THR A 1 95 ? -0.133 -0.244 9.355 1.00 80.12 95 THR A N 1
ATOM 780 C CA . THR A 1 95 ? -0.704 0.218 8.093 1.00 80.12 95 THR A CA 1
ATOM 781 C C . THR A 1 95 ? 0.332 0.203 6.972 1.00 80.12 95 THR A C 1
ATOM 783 O O . THR A 1 95 ? 0.079 -0.411 5.939 1.00 80.12 95 THR A O 1
ATOM 786 N N . LYS A 1 96 ? 1.521 0.784 7.181 1.00 83.50 96 LYS A N 1
ATOM 787 C CA . LYS A 1 96 ? 2.615 0.751 6.193 1.00 83.50 96 LYS A CA 1
ATOM 788 C C . LYS A 1 96 ? 3.041 -0.679 5.851 1.00 83.50 96 LYS A C 1
ATOM 790 O O . LYS A 1 96 ? 3.338 -0.993 4.700 1.00 83.50 96 LYS A O 1
ATOM 795 N N . ARG A 1 97 ? 3.032 -1.588 6.833 1.00 84.44 97 ARG A N 1
ATOM 796 C CA . ARG A 1 97 ? 3.291 -3.018 6.584 1.00 84.44 97 ARG A CA 1
ATOM 797 C C . ARG A 1 97 ? 2.208 -3.645 5.698 1.00 84.44 97 ARG A C 1
ATOM 799 O O . ARG A 1 97 ? 2.544 -4.329 4.732 1.00 84.44 97 ARG A O 1
ATOM 806 N N . LYS A 1 98 ? 0.923 -3.387 5.982 1.00 85.31 98 LYS A N 1
ATOM 807 C CA . LYS A 1 98 ? -0.206 -3.838 5.143 1.00 85.31 98 LYS A CA 1
ATOM 808 C C . LYS A 1 98 ? -0.104 -3.274 3.722 1.00 85.31 98 LYS A C 1
ATOM 810 O O . LYS A 1 98 ? -0.270 -4.025 2.765 1.00 85.31 98 LYS A O 1
ATOM 815 N N . GLU A 1 99 ? 0.225 -1.991 3.585 1.00 88.44 99 GLU A N 1
ATOM 816 C CA . GLU A 1 99 ? 0.468 -1.325 2.299 1.00 88.44 99 GLU A CA 1
ATOM 817 C C . GLU A 1 99 ? 1.535 -2.050 1.492 1.00 88.44 99 GLU A C 1
ATOM 819 O O . GLU A 1 99 ? 1.280 -2.447 0.359 1.00 88.44 99 GLU A O 1
ATOM 824 N N . LYS A 1 100 ? 2.696 -2.316 2.096 1.00 89.19 100 LYS A N 1
ATOM 825 C CA . LYS A 1 100 ? 3.785 -3.038 1.434 1.00 89.19 100 LYS A CA 1
ATOM 826 C C . LYS A 1 100 ? 3.345 -4.409 0.921 1.00 89.19 100 LYS A C 1
ATOM 828 O O . LYS A 1 100 ? 3.702 -4.786 -0.192 1.00 89.19 100 LYS A O 1
ATOM 833 N N . ILE A 1 101 ? 2.551 -5.151 1.694 1.00 87.31 101 ILE A N 1
ATOM 834 C CA . ILE A 1 101 ? 2.013 -6.453 1.268 1.00 87.31 101 ILE A CA 1
ATOM 835 C C . ILE A 1 101 ? 1.071 -6.285 0.071 1.00 87.31 101 ILE A C 1
ATOM 837 O O . ILE A 1 101 ? 1.210 -6.996 -0.923 1.00 87.31 101 ILE A O 1
ATOM 841 N N . ILE A 1 102 ? 0.148 -5.324 0.140 1.00 89.88 102 ILE A N 1
ATOM 842 C CA . ILE A 1 102 ? -0.792 -5.020 -0.946 1.00 89.88 102 ILE A CA 1
ATOM 843 C C . ILE A 1 102 ? -0.012 -4.639 -2.212 1.00 89.88 102 ILE A C 1
ATOM 845 O O . ILE A 1 102 ? -0.231 -5.227 -3.269 1.00 89.88 102 ILE A O 1
ATOM 849 N N . ILE A 1 103 ? 0.979 -3.752 -2.116 1.00 91.75 103 ILE A N 1
ATOM 850 C CA . ILE A 1 103 ? 1.824 -3.376 -3.255 1.00 91.75 103 ILE A CA 1
ATOM 851 C C . ILE A 1 103 ? 2.583 -4.569 -3.825 1.00 91.75 103 ILE A C 1
ATOM 853 O O . ILE A 1 103 ? 2.625 -4.721 -5.044 1.00 91.75 103 ILE A O 1
ATOM 857 N N . LYS A 1 104 ? 3.115 -5.467 -2.992 1.00 88.94 104 LYS A N 1
ATOM 858 C CA . LYS A 1 104 ? 3.758 -6.693 -3.486 1.00 88.94 104 LYS A CA 1
ATOM 859 C C . LYS A 1 104 ? 2.801 -7.548 -4.317 1.00 88.94 104 LYS A C 1
ATOM 861 O O . LYS A 1 104 ? 3.182 -7.989 -5.400 1.00 88.94 104 LYS A O 1
ATOM 866 N N . ILE A 1 105 ? 1.563 -7.727 -3.853 1.00 87.12 105 ILE A N 1
ATOM 867 C CA . ILE A 1 105 ? 0.533 -8.527 -4.537 1.00 87.12 105 ILE A CA 1
ATOM 868 C C . ILE A 1 105 ? 0.112 -7.891 -5.867 1.00 87.12 105 ILE A C 1
ATOM 870 O O . ILE A 1 105 ? -0.082 -8.606 -6.848 1.00 87.12 105 ILE A O 1
ATOM 874 N N . PHE A 1 106 ? -0.035 -6.564 -5.902 1.00 88.62 106 PHE A N 1
ATOM 875 C CA . PHE A 1 106 ? -0.609 -5.850 -7.047 1.00 88.62 106 PHE A CA 1
ATOM 876 C C . PHE A 1 106 ? 0.414 -5.155 -7.942 1.00 88.62 106 PHE A C 1
ATOM 878 O O . PHE A 1 106 ? 0.020 -4.521 -8.918 1.00 88.62 106 PHE A O 1
ATOM 885 N N . SER A 1 107 ? 1.709 -5.258 -7.640 1.00 90.94 107 SER A N 1
ATOM 886 C CA . SER A 1 107 ? 2.779 -4.542 -8.346 1.00 90.94 107 SER A CA 1
ATOM 887 C C . SER A 1 107 ? 2.690 -4.687 -9.865 1.00 90.94 107 SER A C 1
ATOM 889 O O . SER A 1 107 ? 2.743 -3.687 -10.573 1.00 90.94 107 SER A O 1
ATOM 891 N N . ASN A 1 108 ? 2.447 -5.899 -10.363 1.00 88.88 108 ASN A N 1
ATOM 892 C CA . ASN A 1 108 ? 2.350 -6.201 -11.791 1.00 88.88 108 ASN A CA 1
ATOM 893 C C . ASN A 1 108 ? 1.165 -5.508 -12.478 1.00 88.88 108 ASN A C 1
ATOM 895 O O . ASN A 1 108 ? 1.248 -5.180 -13.657 1.00 88.88 108 ASN A O 1
ATOM 899 N N . TYR A 1 109 ? 0.070 -5.272 -11.756 1.00 87.69 109 TYR A N 1
ATOM 900 C CA . TYR A 1 109 ? -1.076 -4.515 -12.254 1.00 87.69 109 TYR A CA 1
ATOM 901 C C . TYR A 1 109 ? -0.829 -3.007 -12.129 1.00 87.69 109 TYR A C 1
ATOM 903 O O . TYR A 1 109 ? -1.081 -2.261 -13.072 1.00 87.69 109 TYR A O 1
ATOM 911 N N . PHE A 1 110 ? -0.262 -2.560 -11.003 1.00 87.94 110 PHE A N 1
ATO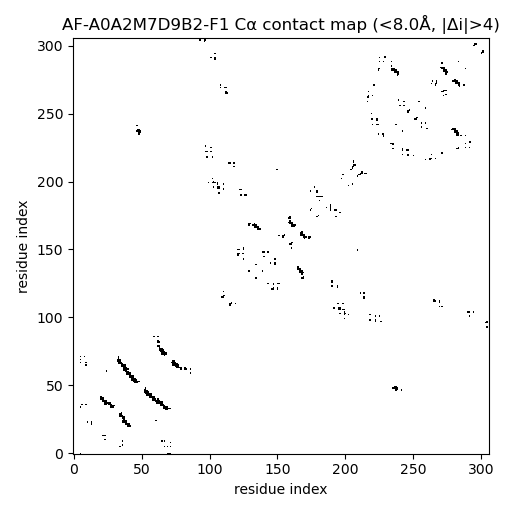M 912 C CA . PHE A 1 110 ? 0.050 -1.152 -10.752 1.00 87.94 110 PHE A CA 1
ATOM 913 C C . PHE A 1 110 ? 0.949 -0.553 -11.822 1.00 87.94 110 PHE A C 1
ATOM 915 O O . PHE A 1 110 ? 0.647 0.513 -12.344 1.00 87.94 110 PHE A O 1
ATOM 922 N N . ILE A 1 111 ? 2.042 -1.233 -12.173 1.00 91.00 111 ILE A N 1
ATOM 923 C CA . ILE A 1 111 ? 3.026 -0.692 -13.119 1.00 91.00 111 ILE A CA 1
ATOM 924 C C . ILE A 1 111 ? 2.472 -0.530 -14.542 1.00 91.00 111 ILE A C 1
ATOM 926 O O . ILE A 1 111 ? 3.090 0.162 -15.356 1.00 91.00 111 ILE A O 1
ATOM 930 N N . ARG A 1 112 ? 1.342 -1.184 -14.848 1.00 89.06 112 ARG A N 1
ATOM 931 C CA . ARG A 1 112 ? 0.657 -1.123 -16.143 1.00 89.06 112 ARG A CA 1
ATOM 932 C C . ARG A 1 112 ? -0.309 0.050 -16.245 1.00 89.06 112 ARG A C 1
ATOM 934 O O . ARG A 1 112 ? -0.553 0.485 -17.365 1.00 89.06 112 ARG A O 1
ATOM 941 N N . LEU A 1 113 ? -0.803 0.576 -15.116 1.00 89.31 113 LEU A N 1
ATOM 942 C CA . LEU A 1 113 ? -1.637 1.780 -15.095 1.00 89.31 113 LEU A CA 1
ATOM 943 C C . LEU A 1 113 ? -0.939 2.892 -15.864 1.00 89.31 113 LEU A C 1
ATOM 945 O O . LEU A 1 113 ? 0.217 3.174 -15.572 1.00 89.31 113 LEU A O 1
ATOM 949 N N . GLU A 1 114 ? -1.622 3.540 -16.805 1.00 88.38 114 GLU A N 1
ATOM 950 C CA . GLU A 1 114 ? -0.989 4.471 -17.747 1.00 88.38 114 GLU A CA 1
ATOM 951 C C . GLU A 1 114 ? -0.140 5.541 -17.045 1.00 88.38 114 GLU A C 1
ATOM 953 O O . GLU A 1 114 ? 1.026 5.731 -17.375 1.00 88.38 114 GLU A O 1
ATOM 958 N N . GLN A 1 115 ? -0.663 6.182 -16.002 1.00 86.81 115 GLN A N 1
ATOM 959 C CA . GLN A 1 115 ? 0.075 7.221 -15.275 1.00 86.81 115 GLN A CA 1
ATOM 960 C C . GLN A 1 115 ? 1.271 6.671 -14.485 1.00 86.81 115 GLN A C 1
ATOM 962 O O . GLN A 1 115 ? 2.331 7.301 -14.429 1.00 86.81 115 GLN A O 1
ATOM 967 N N . VAL A 1 116 ? 1.145 5.474 -13.905 1.00 90.94 116 VAL A N 1
ATOM 968 C CA . VAL A 1 116 ? 2.268 4.790 -13.242 1.00 90.94 116 VAL A CA 1
ATOM 969 C C . VAL A 1 116 ? 3.294 4.354 -14.287 1.00 90.94 116 VAL A C 1
ATOM 971 O O . VAL A 1 116 ? 4.499 4.497 -14.084 1.00 90.94 116 VAL A O 1
ATOM 974 N N . HIS A 1 117 ? 2.830 3.894 -15.447 1.00 91.00 117 HIS A N 1
ATOM 975 C CA . HIS A 1 117 ? 3.660 3.552 -16.581 1.00 91.00 117 HIS A CA 1
ATOM 976 C C . HIS A 1 117 ? 4.466 4.776 -17.026 1.00 91.00 117 HIS A C 1
ATOM 978 O O . HIS A 1 117 ? 5.693 4.723 -17.046 1.00 91.00 117 HIS A O 1
ATOM 984 N N . LEU A 1 118 ? 3.820 5.902 -17.305 1.00 91.25 118 LEU A N 1
ATOM 985 C CA . LEU A 1 118 ? 4.499 7.133 -17.701 1.00 91.25 118 LEU A CA 1
ATOM 986 C C . LEU A 1 118 ? 5.562 7.536 -16.674 1.00 91.25 118 LEU A C 1
ATOM 988 O O . LEU A 1 118 ? 6.718 7.758 -17.037 1.00 91.25 118 LEU A O 1
ATOM 992 N N . THR A 1 119 ? 5.208 7.486 -15.393 1.00 91.44 119 THR A N 1
ATOM 993 C CA . THR A 1 119 ? 6.100 7.825 -14.279 1.00 91.44 119 THR A CA 1
ATOM 994 C C . THR A 1 119 ? 7.333 6.905 -14.198 1.00 91.44 119 THR A C 1
ATOM 996 O O . THR A 1 119 ? 8.451 7.372 -13.987 1.00 91.44 119 THR A O 1
ATOM 999 N N . LEU A 1 120 ? 7.170 5.602 -14.452 1.00 94.50 120 LEU A N 1
ATOM 1000 C CA . LEU A 1 120 ? 8.255 4.606 -14.456 1.00 94.50 120 LEU A CA 1
ATOM 1001 C C . LEU A 1 120 ? 8.984 4.476 -15.808 1.00 94.50 120 LEU A C 1
ATOM 1003 O O . LEU A 1 120 ? 9.859 3.622 -15.969 1.00 94.50 120 LEU A O 1
ATOM 1007 N N . THR A 1 121 ? 8.667 5.313 -16.798 1.00 94.94 121 THR A N 1
ATOM 1008 C CA . THR A 1 121 ? 9.307 5.268 -18.125 1.00 94.94 121 THR A CA 1
ATOM 1009 C C . THR A 1 121 ? 10.833 5.417 -18.081 1.00 94.94 121 THR A C 1
ATOM 1011 O O . THR A 1 121 ? 11.508 4.683 -18.807 1.00 94.94 121 THR A O 1
ATOM 1014 N N . PRO A 1 122 ? 11.433 6.293 -17.250 1.00 95.50 122 PRO A N 1
ATOM 1015 C CA . PRO A 1 122 ? 12.890 6.373 -17.172 1.00 95.50 122 PRO A CA 1
ATOM 1016 C C . PRO A 1 122 ? 13.523 5.059 -16.686 1.00 95.50 122 PRO A C 1
ATOM 1018 O O . PRO A 1 122 ? 14.511 4.613 -17.266 1.00 95.50 122 PRO A O 1
ATOM 1021 N N . LEU A 1 123 ? 12.909 4.381 -15.707 1.00 96.12 123 LEU A N 1
ATOM 1022 C CA . LEU A 1 123 ? 13.345 3.053 -15.261 1.00 96.12 123 LEU A CA 1
ATOM 1023 C C . LEU A 1 123 ? 13.276 2.025 -16.400 1.00 96.12 123 LEU A C 1
ATOM 1025 O O . LEU A 1 123 ? 14.238 1.290 -16.613 1.00 96.12 123 LEU A O 1
ATOM 1029 N N . ARG A 1 124 ? 12.177 2.013 -17.174 1.00 95.75 124 ARG A N 1
ATOM 1030 C CA . ARG A 1 124 ? 12.034 1.152 -18.367 1.00 95.75 124 ARG A CA 1
ATOM 1031 C C . ARG A 1 124 ? 13.175 1.344 -19.349 1.00 95.75 124 ARG A C 1
ATOM 1033 O O . ARG A 1 124 ? 13.774 0.369 -19.787 1.00 95.75 124 ARG A O 1
ATOM 1040 N N . LYS A 1 125 ? 13.480 2.598 -19.690 1.00 95.62 125 LYS A N 1
ATOM 1041 C CA . LYS A 1 125 ? 14.540 2.930 -20.651 1.00 95.62 125 LYS A CA 1
ATOM 1042 C C . LYS A 1 125 ? 15.911 2.470 -20.166 1.00 95.62 125 LYS A C 1
ATOM 1044 O O . LYS A 1 125 ? 16.673 1.920 -20.959 1.00 95.62 125 LYS A O 1
ATOM 1049 N N . VAL A 1 126 ? 16.200 2.663 -18.879 1.00 96.00 126 VAL A N 1
ATOM 1050 C CA . VAL A 1 126 ? 17.449 2.210 -18.254 1.00 96.00 126 VAL A CA 1
ATOM 1051 C C . VAL A 1 126 ? 17.581 0.692 -18.335 1.00 96.00 126 VAL A C 1
ATOM 1053 O O . VAL A 1 126 ? 18.577 0.197 -18.859 1.00 96.00 126 VAL A O 1
ATOM 1056 N N . LEU A 1 127 ? 16.564 -0.044 -17.881 1.00 94.38 127 LEU A N 1
ATOM 1057 C CA . LEU A 1 127 ? 16.585 -1.507 -17.885 1.00 94.38 127 LEU A CA 1
ATOM 1058 C C . LEU A 1 127 ? 16.649 -2.077 -19.304 1.00 94.38 127 LEU A C 1
ATOM 1060 O O . LEU A 1 127 ? 17.440 -2.983 -19.541 1.00 94.38 127 LEU A O 1
ATOM 1064 N N . ARG A 1 128 ? 15.897 -1.514 -20.261 1.00 93.06 128 ARG A N 1
ATOM 1065 C CA . ARG A 1 128 ? 15.937 -1.944 -21.668 1.00 93.06 128 ARG A CA 1
ATOM 1066 C C . ARG A 1 128 ? 17.347 -1.839 -22.243 1.00 93.06 128 ARG A C 1
ATOM 1068 O O . ARG A 1 128 ? 17.866 -2.821 -22.760 1.00 93.06 128 ARG A O 1
ATOM 1075 N N . LYS A 1 129 ? 17.990 -0.677 -22.082 1.00 93.12 129 LYS A N 1
ATOM 1076 C CA . LYS A 1 129 ? 19.368 -0.456 -22.541 1.00 93.12 129 LYS A CA 1
ATOM 1077 C C . LYS A 1 129 ? 20.342 -1.443 -21.890 1.00 93.12 129 LYS A C 1
ATOM 1079 O O . LYS A 1 129 ? 21.145 -2.052 -22.588 1.00 93.12 129 LYS A O 1
ATOM 1084 N N . LEU A 1 130 ? 20.254 -1.631 -20.572 1.00 91.31 130 LEU A N 1
ATOM 1085 C CA . LEU A 1 130 ? 21.154 -2.520 -19.825 1.00 91.31 130 LEU A CA 1
ATOM 1086 C C . LEU A 1 130 ? 20.903 -4.016 -20.077 1.00 91.31 130 LEU A C 1
ATOM 1088 O O . LEU A 1 130 ? 21.799 -4.826 -19.864 1.00 91.31 130 LEU A O 1
ATOM 1092 N N . MET A 1 131 ? 19.709 -4.394 -20.542 1.00 88.50 131 MET A N 1
ATOM 1093 C CA . MET A 1 131 ? 19.424 -5.752 -21.022 1.00 88.50 131 MET A CA 1
ATOM 1094 C C . MET A 1 131 ? 19.988 -6.018 -22.420 1.00 88.50 131 MET A C 1
ATOM 1096 O O . MET A 1 131 ? 20.176 -7.174 -22.794 1.00 88.50 131 MET A O 1
ATOM 1100 N N . GLU A 1 132 ? 20.223 -4.973 -23.212 1.00 87.81 132 GLU A N 1
ATOM 1101 C CA . GLU A 1 132 ? 20.809 -5.094 -24.546 1.00 87.81 132 GLU A CA 1
ATOM 1102 C C . GLU A 1 132 ? 22.334 -5.156 -24.495 1.00 87.81 132 GLU A C 1
ATOM 1104 O O . GLU A 1 132 ? 22.928 -5.948 -25.226 1.00 87.81 132 GLU A O 1
ATOM 1109 N N . GLN A 1 133 ? 22.962 -4.341 -23.643 1.00 89.62 133 GLN A N 1
ATOM 1110 C CA . GLN A 1 133 ? 24.416 -4.272 -23.532 1.00 89.62 133 GLN A CA 1
ATOM 1111 C C . GLN A 1 133 ? 24.895 -3.670 -22.205 1.00 89.62 133 GLN A C 1
ATOM 1113 O O . GLN A 1 133 ? 24.188 -2.907 -21.546 1.00 89.62 133 GLN A O 1
ATOM 1118 N N . ASP A 1 134 ? 26.156 -3.947 -21.874 1.00 91.44 134 ASP A N 1
ATOM 1119 C CA . ASP A 1 134 ? 26.867 -3.299 -20.772 1.00 91.44 134 ASP A CA 1
ATOM 1120 C C . ASP A 1 134 ? 27.318 -1.882 -21.149 1.00 91.44 134 ASP A C 1
ATOM 1122 O O . ASP A 1 134 ? 27.700 -1.619 -22.292 1.00 91.44 134 ASP A O 1
ATOM 1126 N N . PHE A 1 135 ? 27.377 -0.979 -20.168 1.00 93.50 135 PHE A N 1
ATOM 1127 C CA . PHE A 1 135 ? 27.820 0.403 -20.386 1.00 93.50 135 PHE A CA 1
ATOM 1128 C C . PHE A 1 135 ? 29.095 0.723 -19.614 1.00 93.50 135 PHE A C 1
ATOM 1130 O O . PHE A 1 135 ? 29.254 0.330 -18.463 1.00 93.50 135 PHE A O 1
ATOM 1137 N N . LEU A 1 136 ? 30.000 1.484 -20.234 1.00 92.75 136 LEU A N 1
ATOM 1138 C CA . LEU A 1 136 ? 31.172 2.032 -19.547 1.00 92.75 136 LEU A CA 1
ATOM 1139 C C . LEU A 1 136 ? 30.744 3.128 -18.565 1.00 92.75 136 LEU A C 1
ATOM 1141 O O . LEU A 1 136 ? 30.012 4.041 -18.956 1.00 92.75 136 LEU A O 1
ATOM 1145 N N . ILE A 1 137 ? 31.245 3.069 -17.328 1.00 90.19 137 ILE A N 1
ATOM 1146 C CA . ILE A 1 137 ? 30.870 3.995 -16.244 1.00 90.19 137 ILE A CA 1
ATOM 1147 C C . ILE A 1 137 ? 31.171 5.446 -16.638 1.00 90.19 137 ILE A C 1
ATOM 1149 O O . ILE A 1 137 ? 30.311 6.318 -16.515 1.00 90.19 137 ILE A O 1
ATOM 1153 N N . ASP A 1 138 ? 32.343 5.690 -17.224 1.00 88.81 138 ASP A N 1
ATOM 1154 C CA . ASP A 1 138 ? 32.782 7.034 -17.628 1.00 88.81 138 ASP A CA 1
ATOM 1155 C C . ASP A 1 138 ? 31.939 7.639 -18.768 1.00 88.81 138 ASP A C 1
ATOM 1157 O O . ASP A 1 138 ? 31.986 8.841 -19.024 1.00 88.81 138 ASP A O 1
ATOM 1161 N N . ASN A 1 139 ? 31.139 6.819 -19.460 1.00 90.62 139 ASN A N 1
ATOM 1162 C CA . ASN A 1 139 ? 30.284 7.246 -20.566 1.00 90.62 139 ASN A CA 1
ATOM 1163 C C . ASN A 1 139 ? 28.785 7.228 -20.220 1.00 90.62 139 ASN A C 1
ATOM 1165 O O . ASN A 1 139 ? 27.966 7.432 -21.120 1.00 90.62 139 ASN A O 1
ATOM 1169 N N . LEU A 1 140 ? 28.388 7.023 -18.958 1.00 91.12 140 LEU A N 1
ATOM 1170 C CA . LEU A 1 140 ? 26.966 6.977 -18.584 1.00 91.12 140 LEU A CA 1
ATOM 1171 C C . LEU A 1 140 ? 26.231 8.274 -18.950 1.00 91.12 140 LEU A C 1
ATOM 1173 O O . LEU A 1 140 ? 25.207 8.223 -19.625 1.00 91.12 140 LEU A O 1
ATOM 1177 N N . ASN A 1 141 ? 26.809 9.435 -18.631 1.00 90.81 141 ASN A N 1
ATOM 1178 C CA . ASN A 1 141 ? 26.205 10.744 -18.925 1.00 90.81 141 ASN A CA 1
ATOM 1179 C C . ASN A 1 141 ? 26.062 11.048 -20.429 1.00 90.81 141 ASN A C 1
ATOM 1181 O O . ASN A 1 141 ? 25.322 11.954 -20.799 1.00 90.81 141 ASN A O 1
ATOM 1185 N N . LYS A 1 142 ? 26.760 10.311 -21.306 1.00 91.25 142 LYS A N 1
ATOM 1186 C CA . LYS A 1 142 ? 26.595 10.425 -22.767 1.00 91.25 142 LYS A CA 1
ATOM 1187 C C . LYS A 1 142 ? 25.439 9.573 -23.291 1.00 91.25 142 LYS A C 1
ATOM 1189 O O . LYS A 1 142 ? 24.892 9.873 -24.344 1.00 91.25 142 LYS A O 1
ATOM 1194 N N . ASN A 1 143 ? 25.101 8.494 -22.584 1.00 91.62 143 ASN A N 1
ATOM 1195 C CA . ASN A 1 143 ? 24.136 7.489 -23.031 1.00 91.62 143 ASN A CA 1
ATOM 1196 C C . ASN A 1 143 ? 22.776 7.604 -22.335 1.00 91.62 143 ASN A C 1
ATOM 1198 O O . ASN A 1 143 ? 21.788 7.070 -22.847 1.00 91.62 143 ASN A O 1
ATOM 1202 N N . PHE A 1 144 ? 22.717 8.271 -21.184 1.00 95.12 144 PHE A N 1
ATOM 1203 C CA . PHE A 1 144 ? 21.527 8.365 -20.346 1.00 95.12 144 PHE A CA 1
ATOM 1204 C C . PHE A 1 144 ? 21.228 9.814 -19.974 1.00 95.12 144 PHE A C 1
ATOM 1206 O O . PHE A 1 144 ? 22.129 10.596 -19.670 1.00 95.12 144 PHE A O 1
ATOM 1213 N N . ALA A 1 145 ? 19.943 10.158 -19.983 1.00 94.50 145 ALA A N 1
ATOM 1214 C CA . ALA A 1 145 ? 19.477 11.464 -19.535 1.00 94.50 145 ALA A CA 1
ATOM 1215 C C . ALA A 1 145 ? 19.641 11.620 -18.006 1.00 94.50 145 ALA A C 1
ATOM 1217 O O . ALA A 1 145 ? 19.648 10.622 -17.285 1.00 94.50 145 ALA A O 1
ATOM 1218 N N . PRO A 1 146 ? 19.706 12.849 -17.457 1.00 92.38 146 PRO A N 1
ATOM 1219 C CA . PRO A 1 146 ? 19.911 13.056 -16.018 1.00 92.38 146 PRO A CA 1
ATOM 1220 C C . PRO A 1 146 ? 18.883 12.353 -15.116 1.00 92.38 146 PRO A C 1
ATOM 1222 O O . PRO A 1 146 ? 19.225 11.851 -14.046 1.00 92.38 146 PRO A O 1
ATOM 1225 N N . ASN A 1 147 ? 17.621 12.270 -15.547 1.00 90.69 147 ASN A N 1
ATOM 1226 C CA . ASN A 1 147 ? 16.591 11.521 -14.826 1.00 90.69 147 ASN A CA 1
ATOM 1227 C C . ASN A 1 147 ? 16.839 10.004 -14.869 1.00 90.69 147 ASN A C 1
ATOM 1229 O O . ASN A 1 147 ? 16.647 9.343 -13.858 1.00 90.69 147 ASN A O 1
ATOM 1233 N N . GLU A 1 148 ? 17.313 9.456 -15.988 1.00 95.50 148 GLU A N 1
ATOM 1234 C CA . GLU A 1 148 ? 17.710 8.049 -16.134 1.00 95.50 148 GLU A CA 1
ATOM 1235 C C . GLU A 1 148 ? 18.933 7.713 -15.261 1.00 95.50 148 GLU A C 1
ATOM 1237 O O . GLU A 1 148 ? 18.963 6.658 -14.631 1.00 95.50 148 GLU A O 1
ATOM 1242 N N . ILE A 1 149 ? 19.893 8.637 -15.129 1.00 94.94 149 ILE A N 1
ATOM 1243 C CA . ILE A 1 149 ? 21.054 8.485 -14.233 1.00 94.94 149 ILE A CA 1
ATOM 1244 C C . ILE A 1 149 ? 20.617 8.292 -12.773 1.00 94.94 149 ILE A C 1
ATOM 1246 O O . ILE A 1 149 ? 21.181 7.453 -12.071 1.00 94.94 149 ILE A O 1
ATOM 1250 N N . ARG A 1 150 ? 19.570 8.993 -12.310 1.00 94.38 150 ARG A N 1
ATOM 1251 C CA . ARG A 1 150 ? 19.014 8.773 -10.958 1.00 94.38 150 ARG A CA 1
ATOM 1252 C C . ARG A 1 150 ? 18.530 7.335 -10.772 1.00 94.38 150 ARG A C 1
ATOM 1254 O O . ARG A 1 150 ? 18.786 6.741 -9.728 1.00 94.38 150 ARG A O 1
ATOM 1261 N N . TYR A 1 151 ? 17.880 6.764 -11.787 1.00 95.81 151 TYR A N 1
ATOM 1262 C CA . TYR A 1 151 ? 17.442 5.369 -11.755 1.00 95.81 151 TYR A CA 1
ATOM 1263 C C . TYR A 1 151 ? 18.613 4.386 -11.836 1.00 95.81 151 TYR A C 1
ATOM 1265 O O . TYR A 1 151 ? 18.564 3.355 -11.179 1.00 95.81 151 TYR A O 1
ATOM 1273 N N . ILE A 1 152 ? 19.683 4.701 -12.570 1.00 95.94 152 ILE A N 1
ATOM 1274 C CA . ILE A 1 152 ? 20.910 3.889 -12.567 1.00 95.94 152 ILE A CA 1
ATOM 1275 C C . ILE A 1 152 ? 21.521 3.840 -11.163 1.00 95.94 152 ILE A C 1
ATOM 1277 O O . ILE A 1 152 ? 21.797 2.753 -10.658 1.00 95.94 152 ILE A O 1
ATOM 1281 N N . ASN A 1 153 ? 21.669 4.996 -10.511 1.00 94.69 153 ASN A N 1
ATOM 1282 C CA . ASN A 1 153 ? 22.199 5.074 -9.150 1.00 94.69 153 ASN A CA 1
ATOM 1283 C C . ASN A 1 153 ? 21.327 4.284 -8.171 1.00 94.69 153 ASN A C 1
ATOM 1285 O O . ASN A 1 153 ? 21.845 3.487 -7.397 1.00 94.69 153 ASN A O 1
ATOM 1289 N N . PHE A 1 154 ? 20.006 4.442 -8.264 1.00 95.69 154 PHE A N 1
ATOM 1290 C CA . PHE A 1 154 ? 19.039 3.645 -7.512 1.00 95.69 154 PHE A CA 1
ATOM 1291 C C . PHE A 1 154 ? 19.251 2.136 -7.720 1.00 95.69 154 PHE A C 1
ATOM 1293 O O . PHE A 1 154 ? 19.428 1.396 -6.754 1.00 95.69 154 PHE A O 1
ATOM 1300 N N . LEU A 1 155 ? 19.292 1.671 -8.971 1.00 95.50 155 LEU A N 1
ATOM 1301 C CA . LEU A 1 155 ? 19.469 0.254 -9.282 1.00 95.50 155 LEU A CA 1
ATOM 1302 C C . LEU A 1 155 ? 20.802 -0.291 -8.754 1.00 95.50 155 LEU A C 1
ATOM 1304 O O . LEU A 1 155 ? 20.856 -1.421 -8.271 1.00 95.50 155 LEU A O 1
ATOM 1308 N N . GLN A 1 156 ? 21.865 0.511 -8.798 1.00 94.38 156 GLN A N 1
ATOM 1309 C CA . GLN A 1 156 ? 23.159 0.155 -8.226 1.00 94.38 156 GLN A CA 1
ATOM 1310 C C . GLN A 1 156 ? 23.107 0.078 -6.692 1.00 94.38 156 GLN A C 1
ATOM 1312 O O . GLN A 1 156 ? 23.596 -0.894 -6.120 1.00 94.38 156 GLN A O 1
ATOM 1317 N N . SER A 1 157 ? 22.486 1.053 -6.018 1.00 93.44 157 SER A N 1
ATOM 1318 C CA . SER A 1 157 ? 22.348 1.077 -4.553 1.00 93.44 157 SER A CA 1
ATOM 1319 C C . SER A 1 157 ? 21.595 -0.133 -4.000 1.00 93.44 157 SER A C 1
ATOM 1321 O O . SER A 1 157 ? 21.900 -0.586 -2.900 1.00 93.44 157 SER A O 1
ATOM 1323 N N . PHE A 1 158 ? 20.648 -0.678 -4.766 1.00 92.44 158 PHE A N 1
ATOM 1324 C CA . PHE A 1 158 ? 19.887 -1.872 -4.391 1.00 92.44 158 PHE A CA 1
ATOM 1325 C C . PHE A 1 158 ? 20.426 -3.174 -5.008 1.00 92.44 158 PHE A C 1
ATOM 1327 O O . PHE A 1 158 ? 19.803 -4.224 -4.872 1.00 92.44 158 PHE A O 1
ATOM 1334 N N . GLY A 1 159 ? 21.601 -3.134 -5.648 1.00 91.81 159 GLY A N 1
ATOM 1335 C CA . GLY A 1 159 ? 22.311 -4.327 -6.120 1.00 91.81 159 GLY A CA 1
ATOM 1336 C C . GLY A 1 159 ? 21.766 -4.948 -7.409 1.00 91.81 159 GLY A C 1
ATOM 1337 O O . GLY A 1 159 ? 22.174 -6.046 -7.769 1.00 91.81 159 GLY A O 1
ATOM 1338 N N . TYR A 1 160 ? 20.880 -4.263 -8.134 1.00 93.25 160 TYR A N 1
ATOM 1339 C CA . TYR A 1 160 ? 20.415 -4.708 -9.454 1.00 93.25 160 TYR A CA 1
ATOM 1340 C C . TYR A 1 160 ? 21.480 -4.538 -10.536 1.00 93.25 160 TYR A C 1
ATOM 1342 O O . TYR A 1 160 ? 21.407 -5.197 -11.572 1.00 93.25 160 TYR A O 1
ATOM 1350 N N . LEU A 1 161 ? 22.460 -3.660 -10.303 1.00 93.81 161 LEU A N 1
ATOM 1351 C CA . LEU A 1 161 ? 23.607 -3.446 -11.178 1.00 93.81 161 LEU A CA 1
ATOM 1352 C C . LEU A 1 161 ? 24.897 -3.786 -10.444 1.00 93.81 161 LEU A C 1
ATOM 1354 O O . LEU A 1 161 ? 25.095 -3.386 -9.297 1.00 93.81 161 LEU A O 1
ATOM 1358 N N . ARG A 1 162 ? 25.796 -4.480 -11.139 1.00 92.81 162 ARG A N 1
ATOM 1359 C CA . ARG A 1 162 ? 27.142 -4.800 -10.665 1.00 92.81 162 ARG A CA 1
ATOM 1360 C C . ARG A 1 162 ? 28.193 -4.111 -11.523 1.00 92.81 162 ARG A C 1
ATOM 1362 O O . ARG A 1 162 ? 28.024 -3.948 -12.732 1.00 92.81 162 ARG A O 1
ATOM 1369 N N . LYS A 1 163 ? 29.294 -3.728 -10.881 1.00 91.50 163 LYS A N 1
ATOM 1370 C CA . LYS A 1 163 ? 30.476 -3.186 -11.549 1.00 91.50 163 LYS A CA 1
ATOM 1371 C C . LYS A 1 163 ? 31.421 -4.325 -11.925 1.00 91.50 163 LYS A C 1
ATOM 1373 O O . LYS A 1 163 ? 31.901 -5.036 -11.047 1.00 91.50 163 LYS A O 1
ATOM 1378 N N . GLU A 1 164 ? 31.726 -4.450 -13.212 1.00 88.75 164 GLU A N 1
ATOM 1379 C CA . GLU A 1 164 ? 32.720 -5.384 -13.747 1.00 88.75 164 GLU A CA 1
ATOM 1380 C C . GLU A 1 164 ? 33.849 -4.600 -14.416 1.00 88.75 164 GLU A C 1
ATOM 1382 O O . GLU A 1 164 ? 33.742 -4.136 -15.553 1.00 88.75 164 GLU A O 1
ATOM 1387 N N . GLY A 1 165 ? 34.938 -4.374 -13.678 1.00 89.75 165 GLY A N 1
ATOM 1388 C CA . GLY A 1 165 ? 35.993 -3.464 -14.126 1.00 89.75 165 GLY A CA 1
ATOM 1389 C C . GLY A 1 165 ? 35.452 -2.041 -14.295 1.00 89.75 165 GLY A C 1
ATOM 1390 O O . GLY A 1 165 ? 35.027 -1.429 -13.317 1.00 89.75 165 GLY A O 1
ATOM 1391 N N . ASN A 1 166 ? 35.458 -1.516 -15.527 1.00 90.56 166 ASN A N 1
ATOM 1392 C CA . ASN A 1 166 ? 34.891 -0.198 -15.859 1.00 90.56 166 ASN A CA 1
ATOM 1393 C C . ASN A 1 166 ? 33.486 -0.265 -16.492 1.00 90.56 166 ASN A C 1
ATOM 1395 O O . ASN A 1 166 ? 33.003 0.723 -17.046 1.00 90.56 166 ASN A O 1
ATOM 1399 N N . LYS A 1 167 ? 32.836 -1.431 -16.465 1.00 93.00 167 LYS A N 1
ATOM 1400 C CA . LYS A 1 167 ? 31.494 -1.625 -17.015 1.00 93.00 167 LYS A CA 1
ATOM 1401 C C . LYS A 1 167 ? 30.452 -1.763 -15.913 1.00 93.00 167 LYS A C 1
ATOM 1403 O O . LYS A 1 167 ? 30.751 -2.227 -14.813 1.00 93.00 167 LYS A O 1
ATOM 1408 N N . LEU A 1 168 ? 29.233 -1.363 -16.244 1.00 93.25 168 LEU A N 1
ATOM 1409 C CA . LEU A 1 168 ? 28.030 -1.549 -15.454 1.00 93.25 168 LEU A CA 1
ATOM 1410 C C . LEU A 1 168 ? 27.126 -2.561 -16.165 1.00 93.25 168 LEU A C 1
ATOM 1412 O O . LEU A 1 168 ? 26.787 -2.367 -17.334 1.00 93.25 168 LEU A O 1
ATOM 1416 N N . THR A 1 169 ? 26.743 -3.607 -15.436 1.00 91.06 169 THR A N 1
ATOM 1417 C CA . THR A 1 169 ? 26.023 -4.781 -15.954 1.00 91.06 169 THR A CA 1
ATOM 1418 C C . THR A 1 169 ? 24.864 -5.136 -15.029 1.00 91.06 169 THR A C 1
ATOM 1420 O O . THR A 1 169 ? 24.955 -4.933 -13.816 1.00 91.06 169 THR A O 1
ATOM 1423 N N . LEU A 1 170 ? 23.781 -5.697 -15.572 1.00 90.06 170 LEU A N 1
ATOM 1424 C CA . LEU A 1 170 ? 22.690 -6.252 -14.765 1.00 90.06 170 LEU A CA 1
ATOM 1425 C C . LEU A 1 170 ? 23.174 -7.431 -13.912 1.00 90.06 170 LEU A C 1
ATOM 1427 O O . LEU A 1 170 ? 23.776 -8.384 -14.411 1.00 90.06 170 LEU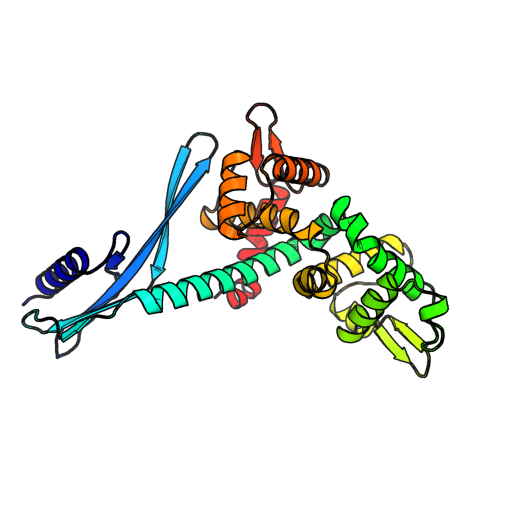 A O 1
ATOM 1431 N N . ASP A 1 171 ? 22.879 -7.397 -12.615 1.00 87.50 171 ASP A N 1
ATOM 1432 C CA . ASP A 1 171 ? 23.238 -8.481 -11.709 1.00 87.50 171 ASP A CA 1
ATOM 1433 C C . ASP A 1 171 ? 22.227 -9.634 -11.777 1.00 87.50 171 ASP A C 1
ATOM 1435 O O . ASP A 1 171 ? 21.212 -9.677 -11.075 1.00 87.50 171 ASP A O 1
ATOM 1439 N N . ASN A 1 172 ? 22.564 -10.642 -12.580 1.00 78.94 172 ASN A N 1
ATOM 1440 C CA . ASN A 1 172 ? 21.788 -11.874 -12.692 1.00 78.94 172 ASN A CA 1
ATOM 1441 C C . ASN A 1 172 ? 21.634 -12.631 -11.361 1.00 78.94 172 ASN A C 1
ATOM 1443 O O . ASN A 1 172 ? 20.686 -13.403 -11.220 1.00 78.94 172 ASN A O 1
ATOM 1447 N N . GLY A 1 173 ? 22.537 -12.457 -10.389 1.00 77.88 173 GLY A N 1
ATOM 1448 C CA . GLY A 1 173 ? 22.405 -13.072 -9.067 1.00 77.88 173 GLY A CA 1
ATOM 1449 C C . GLY A 1 173 ? 21.215 -12.497 -8.303 1.00 77.88 173 GLY A C 1
ATOM 1450 O O . GLY A 1 173 ? 20.358 -13.243 -7.824 1.00 77.88 173 GLY A O 1
ATOM 1451 N N . THR A 1 174 ? 21.127 -11.171 -8.250 1.00 79.62 174 THR A N 1
ATOM 1452 C CA . THR A 1 174 ? 20.006 -10.450 -7.636 1.00 79.62 174 THR A CA 1
ATOM 1453 C C . THR A 1 174 ? 18.699 -10.666 -8.401 1.00 79.62 174 THR A C 1
ATOM 1455 O O . THR A 1 174 ? 17.677 -10.968 -7.786 1.00 79.62 174 THR A O 1
ATOM 1458 N N . ILE A 1 175 ? 18.727 -10.670 -9.737 1.00 81.88 175 ILE A N 1
ATOM 1459 C CA . ILE A 1 175 ? 17.539 -10.963 -10.560 1.00 81.88 175 ILE A CA 1
ATOM 1460 C C . ILE A 1 175 ? 17.026 -12.395 -10.326 1.00 81.88 175 ILE A C 1
ATOM 1462 O O . ILE A 1 175 ? 15.824 -12.609 -10.164 1.00 81.88 175 ILE A O 1
ATOM 1466 N N . LYS A 1 176 ? 17.919 -13.390 -10.213 1.00 76.88 176 LYS A N 1
ATOM 1467 C CA . LYS A 1 176 ? 17.530 -14.772 -9.879 1.00 76.88 176 LYS A CA 1
ATOM 1468 C C . LYS A 1 176 ? 16.877 -14.883 -8.500 1.00 76.88 176 LYS A C 1
ATOM 1470 O O . LYS A 1 176 ? 15.957 -15.685 -8.343 1.00 76.88 176 LYS A O 1
ATOM 1475 N N . LYS A 1 177 ? 17.300 -14.086 -7.508 1.00 75.56 177 LYS A N 1
ATOM 1476 C CA . LYS A 1 177 ? 16.656 -14.047 -6.177 1.00 75.56 177 LYS A CA 1
ATOM 1477 C C . LYS A 1 177 ? 15.211 -13.549 -6.247 1.00 75.56 177 LYS A C 1
ATOM 1479 O O . LYS A 1 177 ? 14.381 -14.020 -5.474 1.00 75.56 177 LYS A O 1
ATOM 1484 N N . LEU A 1 178 ? 14.889 -12.689 -7.215 1.00 68.81 178 LEU A N 1
ATOM 1485 C CA . LEU A 1 178 ? 13.513 -12.276 -7.511 1.00 68.81 178 LEU A CA 1
ATOM 1486 C C . LEU A 1 178 ? 12.679 -13.370 -8.206 1.00 68.81 178 LEU A C 1
ATOM 1488 O O . LEU A 1 178 ? 11.516 -13.140 -8.521 1.00 68.81 178 LEU A O 1
ATOM 1492 N N . LYS A 1 179 ? 13.247 -14.565 -8.436 1.00 69.69 179 LYS A N 1
ATOM 1493 C CA . LYS A 1 179 ? 12.626 -15.687 -9.162 1.00 69.69 179 LYS A CA 1
ATOM 1494 C C . LYS A 1 179 ? 12.248 -15.350 -10.611 1.00 69.69 179 LYS A C 1
ATOM 1496 O O . LYS A 1 179 ? 11.417 -16.036 -11.201 1.00 69.69 179 LYS A O 1
ATOM 1501 N N . ILE A 1 180 ? 12.884 -14.338 -11.199 1.00 72.38 180 ILE A N 1
ATOM 1502 C CA . ILE A 1 180 ? 12.701 -13.969 -12.604 1.00 72.38 180 ILE A CA 1
ATOM 1503 C C . ILE A 1 180 ? 13.658 -14.811 -13.449 1.00 72.38 180 ILE A C 1
ATOM 1505 O O . ILE A 1 180 ? 14.869 -14.829 -13.209 1.00 72.38 180 ILE A O 1
ATOM 1509 N N . LYS A 1 181 ? 13.120 -15.517 -14.447 1.00 66.69 181 LYS A N 1
ATOM 1510 C CA . LYS A 1 181 ? 13.922 -16.148 -15.497 1.00 66.69 181 LYS A CA 1
ATOM 1511 C C . LYS A 1 181 ? 13.954 -15.205 -16.689 1.00 66.69 181 LYS A C 1
ATOM 1513 O O . LYS A 1 181 ? 12.933 -15.030 -17.336 1.00 66.69 181 LYS A O 1
ATOM 1518 N N . ILE A 1 182 ? 15.122 -14.637 -16.976 1.00 72.00 182 ILE A N 1
ATOM 1519 C CA . ILE A 1 182 ? 15.348 -13.942 -18.243 1.00 72.00 182 ILE A CA 1
ATOM 1520 C C . ILE A 1 182 ? 15.502 -15.026 -19.306 1.00 72.00 182 ILE A C 1
ATOM 1522 O O . ILE A 1 182 ? 16.537 -15.691 -19.382 1.00 72.00 182 ILE A O 1
ATOM 1526 N N . GLU A 1 183 ? 14.439 -15.261 -20.067 1.00 63.03 183 GLU A N 1
ATOM 1527 C CA . GLU A 1 183 ? 14.424 -16.279 -21.120 1.00 63.03 183 GLU A CA 1
ATOM 1528 C C . GLU A 1 183 ? 14.885 -15.703 -22.464 1.00 63.03 183 GLU A C 1
ATOM 1530 O O . GLU A 1 183 ? 15.191 -16.461 -23.385 1.00 63.03 183 GLU A O 1
ATOM 1535 N N . GLY A 1 184 ? 14.934 -14.371 -22.596 1.00 64.25 184 GLY A N 1
ATOM 1536 C CA . GLY A 1 184 ? 15.443 -13.672 -23.779 1.00 64.25 184 GLY A CA 1
ATOM 1537 C C . GLY A 1 184 ? 14.556 -13.781 -25.026 1.00 64.25 184 GLY A C 1
ATOM 1538 O O . GLY A 1 184 ? 14.817 -13.093 -26.010 1.00 64.25 184 GLY A O 1
ATOM 1539 N N . LYS A 1 185 ? 13.501 -14.608 -24.988 1.00 69.81 185 LYS A N 1
ATOM 1540 C CA . LYS A 1 185 ? 12.504 -14.757 -26.063 1.00 69.81 185 LYS A CA 1
ATOM 1541 C C . LYS A 1 185 ? 11.539 -13.574 -26.137 1.00 69.81 185 LYS A C 1
ATOM 1543 O O . LYS A 1 185 ? 11.118 -13.215 -27.230 1.00 69.81 185 LYS A O 1
ATOM 1548 N N . ASP A 1 186 ? 11.212 -12.977 -24.992 1.00 82.62 186 ASP A N 1
ATOM 1549 C CA . ASP A 1 186 ? 10.325 -11.819 -24.882 1.00 82.62 186 ASP A CA 1
ATOM 1550 C C . ASP A 1 186 ? 10.926 -10.801 -23.906 1.00 82.62 186 ASP A C 1
ATOM 1552 O O . ASP A 1 186 ? 10.664 -10.806 -22.702 1.00 82.62 186 ASP A O 1
ATOM 1556 N N . LYS A 1 187 ? 11.795 -9.940 -24.446 1.00 82.88 187 LYS A N 1
ATOM 1557 C CA . LYS A 1 187 ? 12.532 -8.948 -23.656 1.00 82.88 187 LYS A CA 1
ATOM 1558 C C . LYS A 1 187 ? 11.606 -7.968 -22.938 1.00 82.88 187 LYS A C 1
ATOM 1560 O O . LYS A 1 187 ? 11.916 -7.562 -21.825 1.00 82.88 187 LYS A O 1
ATOM 1565 N N . GLU A 1 188 ? 10.482 -7.588 -23.543 1.00 86.94 188 GLU A N 1
ATOM 1566 C CA . GLU A 1 188 ? 9.560 -6.633 -22.919 1.00 86.94 188 GLU A CA 1
ATOM 1567 C C . GLU A 1 188 ? 8.848 -7.254 -21.721 1.00 86.94 188 GLU A C 1
ATOM 1569 O O . GLU A 1 188 ? 8.735 -6.611 -20.678 1.00 86.94 188 GLU A O 1
ATOM 1574 N N . LYS A 1 189 ? 8.462 -8.529 -21.817 1.00 87.75 189 LYS A N 1
ATOM 1575 C CA . LYS A 1 189 ? 7.914 -9.265 -20.675 1.00 87.75 189 LYS A CA 1
ATOM 1576 C C . LYS A 1 189 ? 8.927 -9.407 -19.537 1.00 87.75 189 LYS A C 1
ATOM 1578 O O . LYS A 1 189 ? 8.551 -9.233 -18.377 1.00 87.75 189 LYS A O 1
ATOM 1583 N N . ASP A 1 190 ? 10.193 -9.680 -19.851 1.00 87.62 190 ASP A N 1
ATOM 1584 C CA . ASP A 1 190 ? 11.268 -9.766 -18.854 1.00 87.62 190 ASP A CA 1
ATOM 1585 C C . ASP A 1 190 ? 11.497 -8.405 -18.157 1.00 87.62 190 ASP A C 1
ATOM 1587 O O . ASP A 1 190 ? 11.592 -8.340 -16.928 1.00 87.62 190 ASP A O 1
ATOM 1591 N N . ILE A 1 191 ? 11.504 -7.301 -18.919 1.00 90.56 191 ILE A N 1
ATOM 1592 C CA . ILE A 1 191 ? 11.597 -5.927 -18.386 1.00 90.56 191 ILE A CA 1
ATOM 1593 C C . ILE A 1 191 ? 10.411 -5.621 -17.475 1.00 90.56 191 ILE A C 1
ATOM 1595 O O . ILE A 1 191 ? 10.580 -5.068 -16.388 1.00 90.56 191 ILE A O 1
ATOM 1599 N N . GLU A 1 192 ? 9.202 -5.967 -17.905 1.00 90.81 192 GLU A N 1
ATOM 1600 C CA . GLU A 1 192 ? 7.990 -5.696 -17.145 1.00 90.81 192 GLU A CA 1
ATOM 1601 C C . GLU A 1 192 ? 7.974 -6.459 -15.813 1.00 90.81 192 GLU A C 1
ATOM 1603 O O . GLU A 1 192 ? 7.670 -5.874 -14.771 1.00 90.81 192 GLU A O 1
ATOM 1608 N N . GLN A 1 193 ? 8.380 -7.733 -15.819 1.00 90.69 193 GLN A N 1
ATOM 1609 C CA . GLN A 1 193 ? 8.551 -8.517 -14.593 1.00 90.69 193 GLN A CA 1
ATOM 1610 C C . GLN A 1 193 ? 9.591 -7.889 -13.666 1.00 90.69 193 GLN A C 1
ATOM 1612 O O . GLN A 1 193 ? 9.340 -7.753 -12.468 1.00 90.69 193 GLN A O 1
ATOM 1617 N N . LEU A 1 194 ? 10.728 -7.455 -14.213 1.00 92.00 194 LEU A N 1
ATOM 1618 C CA . LEU A 1 194 ? 11.783 -6.827 -13.428 1.00 92.00 194 LEU A CA 1
ATOM 1619 C C . LEU A 1 194 ? 11.306 -5.522 -12.783 1.00 92.00 194 LEU A C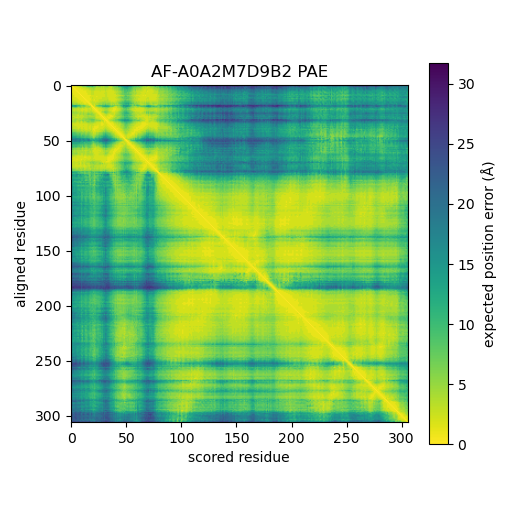 1
ATOM 1621 O O . LEU A 1 194 ? 11.530 -5.307 -11.594 1.00 92.00 194 LEU A O 1
ATOM 1625 N N . ILE A 1 195 ? 10.577 -4.686 -13.522 1.00 94.56 195 ILE A N 1
ATOM 1626 C CA . ILE A 1 195 ? 9.984 -3.452 -12.991 1.00 94.56 195 ILE A CA 1
ATOM 1627 C C . ILE A 1 195 ? 8.952 -3.759 -11.919 1.00 94.56 195 ILE A C 1
ATOM 1629 O O . ILE A 1 195 ? 8.937 -3.082 -10.896 1.00 94.56 195 ILE A O 1
ATOM 1633 N N . SER A 1 196 ? 8.117 -4.778 -12.126 1.00 93.44 196 SER A N 1
ATOM 1634 C CA . SER A 1 196 ? 7.130 -5.203 -11.137 1.00 93.44 196 SER A CA 1
ATOM 1635 C C . SER A 1 196 ? 7.812 -5.583 -9.829 1.00 93.44 196 SER A C 1
ATOM 1637 O O . SER A 1 196 ? 7.395 -5.123 -8.770 1.00 93.44 196 SER A O 1
ATOM 1639 N N . SER A 1 197 ? 8.882 -6.377 -9.890 1.00 92.56 197 SER A N 1
ATOM 1640 C CA . SER A 1 197 ? 9.627 -6.803 -8.705 1.00 92.56 197 SER A CA 1
ATOM 1641 C C . SER A 1 197 ? 10.381 -5.656 -8.034 1.00 92.56 197 SER A C 1
ATOM 1643 O O . SER A 1 197 ? 10.320 -5.525 -6.814 1.00 92.56 197 SER A O 1
ATOM 1645 N N . ILE A 1 198 ? 11.038 -4.788 -8.807 1.00 94.25 198 ILE A N 1
ATOM 1646 C CA . ILE A 1 198 ? 11.714 -3.595 -8.277 1.00 94.25 198 ILE A CA 1
ATOM 1647 C C . ILE A 1 198 ? 10.704 -2.678 -7.583 1.00 94.25 198 ILE A C 1
ATOM 1649 O O . ILE A 1 198 ? 10.954 -2.209 -6.473 1.00 94.25 198 ILE A O 1
ATOM 1653 N N . PHE A 1 199 ? 9.552 -2.441 -8.214 1.00 94.75 199 PHE A N 1
ATOM 1654 C CA . PHE A 1 199 ? 8.483 -1.635 -7.640 1.00 94.75 199 PHE A CA 1
ATOM 1655 C C . PHE A 1 199 ? 7.941 -2.275 -6.357 1.00 94.75 199 PHE A C 1
ATOM 1657 O O . PHE A 1 199 ? 7.842 -1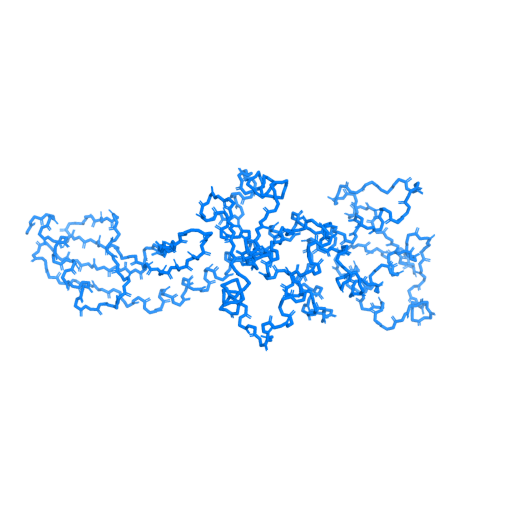.603 -5.339 1.00 94.75 199 PHE A O 1
ATOM 1664 N N . ALA A 1 200 ? 7.680 -3.583 -6.359 1.00 92.94 200 ALA A N 1
ATOM 1665 C CA . ALA A 1 200 ? 7.206 -4.323 -5.190 1.00 92.94 200 ALA A CA 1
ATOM 1666 C C . ALA A 1 200 ? 8.136 -4.212 -3.965 1.00 92.94 200 ALA A C 1
ATOM 1668 O O . ALA A 1 200 ? 7.660 -4.144 -2.830 1.00 92.94 200 ALA A O 1
ATOM 1669 N N . GLU A 1 201 ? 9.454 -4.207 -4.178 1.00 91.06 201 GLU A N 1
ATOM 1670 C CA . GLU A 1 201 ? 10.434 -4.133 -3.089 1.00 91.06 201 GLU A CA 1
ATOM 1671 C C . GLU A 1 201 ? 10.771 -2.697 -2.664 1.00 91.06 201 GLU A C 1
ATOM 1673 O O . GLU A 1 201 ? 11.068 -2.467 -1.489 1.00 91.06 201 GLU A O 1
ATOM 1678 N N . HIS A 1 202 ? 10.703 -1.732 -3.587 1.00 93.62 202 HIS A N 1
ATOM 1679 C CA . HIS A 1 202 ? 11.252 -0.386 -3.387 1.00 93.62 202 HIS A CA 1
ATOM 1680 C C . HIS A 1 202 ? 10.282 0.762 -3.707 1.00 93.62 202 HIS A C 1
ATOM 1682 O O . HIS A 1 202 ? 10.739 1.883 -3.938 1.00 93.62 202 HIS A O 1
ATOM 1688 N N . PHE A 1 203 ? 8.963 0.529 -3.717 1.00 92.56 203 PHE A N 1
ATOM 1689 C CA . PHE A 1 203 ? 7.982 1.579 -4.035 1.00 92.56 203 PHE A CA 1
ATOM 1690 C C . PHE A 1 203 ? 8.137 2.832 -3.156 1.00 92.56 203 PHE A C 1
ATOM 1692 O O . PHE A 1 203 ? 8.050 3.937 -3.686 1.00 92.56 203 PHE A O 1
ATOM 1699 N N . ASP A 1 204 ? 8.444 2.678 -1.861 1.00 91.44 204 ASP A N 1
ATOM 1700 C CA . ASP A 1 204 ? 8.668 3.803 -0.942 1.00 91.44 204 ASP A CA 1
ATOM 1701 C C . ASP A 1 204 ? 9.788 4.725 -1.444 1.00 91.44 204 ASP A C 1
ATOM 1703 O O . ASP A 1 204 ? 9.585 5.929 -1.588 1.00 91.44 204 ASP A O 1
ATOM 1707 N N . TYR A 1 205 ? 10.943 4.150 -1.802 1.00 93.88 205 TYR A N 1
ATOM 1708 C CA . TYR A 1 205 ? 12.088 4.894 -2.337 1.00 93.88 205 TYR A CA 1
ATOM 1709 C C . TYR A 1 205 ? 11.759 5.533 -3.693 1.00 93.88 205 TYR A C 1
ATOM 1711 O O . TYR A 1 205 ? 12.117 6.678 -3.965 1.00 93.88 205 TYR A O 1
ATOM 1719 N N . ILE A 1 206 ? 11.051 4.798 -4.558 1.00 93.19 206 ILE A N 1
ATOM 1720 C CA . ILE A 1 206 ? 10.605 5.303 -5.861 1.00 93.19 206 ILE A CA 1
ATOM 1721 C C . ILE A 1 206 ? 9.699 6.528 -5.677 1.00 93.19 206 ILE A C 1
ATOM 1723 O O . ILE A 1 206 ? 9.787 7.473 -6.458 1.00 93.19 206 ILE A O 1
ATOM 1727 N N . ILE A 1 207 ? 8.846 6.548 -4.657 1.00 91.19 207 ILE A N 1
ATOM 1728 C CA . ILE A 1 207 ? 7.951 7.675 -4.388 1.00 91.19 207 ILE A CA 1
ATOM 1729 C C . ILE A 1 207 ? 8.707 8.836 -3.737 1.00 91.19 207 ILE A C 1
ATOM 1731 O O . ILE A 1 207 ? 8.603 9.959 -4.233 1.00 91.19 207 ILE A O 1
ATOM 1735 N N . SER A 1 208 ? 9.463 8.590 -2.663 1.00 89.00 208 SER A N 1
ATOM 1736 C CA . SER A 1 208 ? 10.098 9.653 -1.875 1.00 89.00 208 SER A CA 1
ATOM 1737 C C . SER A 1 208 ? 11.336 10.226 -2.564 1.00 89.00 208 SER A C 1
ATOM 1739 O O . SER A 1 208 ? 11.377 11.418 -2.871 1.00 89.00 208 SER A O 1
ATOM 1741 N N . GLU A 1 209 ? 12.309 9.374 -2.886 1.00 92.12 209 GLU A N 1
ATOM 1742 C CA . GLU A 1 209 ? 13.646 9.781 -3.335 1.00 92.12 209 GLU A CA 1
ATOM 1743 C C . GLU A 1 209 ? 13.716 10.025 -4.841 1.00 92.12 209 GLU A C 1
ATOM 1745 O O . GLU A 1 209 ? 14.519 10.835 -5.307 1.00 92.12 209 GLU A O 1
ATOM 1750 N N . LEU A 1 210 ? 12.876 9.343 -5.627 1.00 92.00 210 LEU A N 1
ATOM 1751 C CA . LEU A 1 210 ? 12.748 9.598 -7.068 1.00 92.00 210 LEU A CA 1
ATOM 1752 C C . LEU A 1 210 ? 11.604 10.574 -7.397 1.00 92.00 210 LEU A C 1
ATOM 1754 O O . LEU A 1 210 ? 11.441 10.940 -8.559 1.00 92.00 210 LEU A O 1
ATOM 1758 N N . HIS A 1 211 ? 10.888 11.059 -6.375 1.00 88.50 211 HIS A N 1
ATOM 1759 C CA . HIS A 1 211 ? 9.798 12.044 -6.454 1.00 88.50 211 HIS A CA 1
ATOM 1760 C C . HIS A 1 211 ? 8.626 11.627 -7.354 1.00 88.50 211 HIS A C 1
ATOM 1762 O O . HIS A 1 211 ? 7.973 12.465 -7.977 1.00 88.50 211 HIS A O 1
ATOM 1768 N N . ASN A 1 212 ? 8.316 10.332 -7.404 1.00 89.56 212 ASN A N 1
ATOM 1769 C CA . ASN A 1 212 ? 7.197 9.800 -8.184 1.00 89.56 212 ASN A CA 1
ATOM 1770 C C . ASN A 1 212 ? 5.868 9.874 -7.412 1.00 89.56 212 ASN A C 1
ATOM 1772 O O . ASN A 1 212 ? 5.144 8.887 -7.268 1.00 89.56 212 ASN A O 1
ATOM 1776 N N . THR A 1 213 ? 5.531 11.058 -6.901 1.00 86.62 213 THR A N 1
ATOM 1777 C CA . THR A 1 213 ? 4.357 11.277 -6.037 1.00 86.62 213 THR A CA 1
ATOM 1778 C C . THR A 1 213 ? 3.022 11.054 -6.752 1.00 86.62 213 THR A C 1
ATOM 1780 O O . THR A 1 213 ? 2.023 10.758 -6.099 1.00 86.62 213 THR A O 1
ATOM 1783 N N . ALA A 1 214 ? 3.002 11.087 -8.089 1.00 86.00 214 ALA A N 1
ATOM 1784 C CA . ALA A 1 214 ? 1.827 10.777 -8.907 1.00 86.00 214 ALA A CA 1
ATOM 1785 C C . ALA A 1 214 ? 1.281 9.349 -8.697 1.00 86.00 214 ALA A C 1
ATOM 1787 O O . ALA A 1 214 ? 0.128 9.079 -9.027 1.00 86.00 214 ALA A O 1
ATOM 1788 N N . ILE A 1 215 ? 2.086 8.440 -8.136 1.00 89.75 215 ILE A N 1
ATOM 1789 C CA . ILE A 1 215 ? 1.706 7.048 -7.856 1.00 89.75 215 ILE A CA 1
ATOM 1790 C C . ILE A 1 215 ? 0.870 6.936 -6.565 1.00 89.75 215 ILE A C 1
ATOM 1792 O O . ILE A 1 215 ? 0.020 6.051 -6.452 1.00 89.75 215 ILE A O 1
ATOM 1796 N N . VAL A 1 216 ? 1.069 7.851 -5.608 1.00 88.25 216 VAL A N 1
ATOM 1797 C CA . VAL A 1 216 ? 0.483 7.798 -4.254 1.00 88.25 216 VAL A CA 1
ATOM 1798 C C . VAL A 1 216 ? -1.044 7.637 -4.248 1.00 88.25 216 VAL A C 1
ATOM 1800 O O . VAL A 1 216 ? -1.530 6.792 -3.494 1.00 88.25 216 VAL A O 1
ATOM 1803 N N . PRO A 1 217 ? -1.828 8.363 -5.072 1.00 88.31 217 PRO A N 1
ATOM 1804 C CA . PRO A 1 217 ? -3.286 8.241 -5.045 1.00 88.31 217 PRO A CA 1
ATOM 1805 C C . PRO A 1 217 ? -3.771 6.837 -5.409 1.00 88.31 217 PRO A C 1
ATOM 1807 O O . PRO A 1 217 ? -4.655 6.305 -4.745 1.00 88.31 217 PRO A O 1
ATOM 1810 N N . TYR A 1 218 ? -3.154 6.198 -6.408 1.00 89.62 218 TYR A N 1
ATOM 1811 C CA . TYR A 1 218 ? -3.524 4.844 -6.828 1.00 89.62 218 TYR A CA 1
ATOM 1812 C C . TYR A 1 218 ? -3.261 3.819 -5.725 1.00 89.62 218 TYR A C 1
ATOM 1814 O O . TYR A 1 218 ? -4.087 2.939 -5.478 1.00 89.62 218 TYR A O 1
ATOM 1822 N N . ILE A 1 219 ? -2.109 3.947 -5.055 1.00 89.25 219 ILE A N 1
ATOM 1823 C CA . ILE A 1 219 ? -1.753 3.108 -3.908 1.00 89.25 219 ILE A CA 1
ATOM 1824 C C . ILE A 1 219 ? -2.792 3.285 -2.810 1.00 89.25 219 ILE A C 1
ATOM 1826 O O . ILE A 1 219 ? -3.372 2.301 -2.356 1.00 89.25 219 ILE A O 1
ATOM 1830 N N . GLY A 1 220 ? -3.078 4.531 -2.436 1.00 87.75 220 GLY A N 1
ATOM 1831 C CA . GLY A 1 220 ? -3.978 4.813 -1.329 1.00 87.75 220 GLY A CA 1
ATOM 1832 C C . GLY A 1 220 ? -5.417 4.371 -1.570 1.00 87.75 220 GLY A C 1
ATOM 1833 O O . GLY A 1 220 ? -6.041 3.830 -0.657 1.00 87.75 220 GLY A O 1
ATOM 1834 N N . ILE A 1 221 ? -5.929 4.524 -2.794 1.00 88.81 221 ILE A N 1
ATOM 1835 C CA . ILE A 1 221 ? -7.247 4.008 -3.190 1.00 88.81 221 ILE A CA 1
ATOM 1836 C C . ILE A 1 221 ? -7.312 2.494 -2.984 1.00 88.81 221 ILE A C 1
ATOM 1838 O O . ILE A 1 221 ? -8.204 2.001 -2.286 1.00 88.81 221 ILE A O 1
ATOM 1842 N N . LEU A 1 222 ? -6.364 1.754 -3.571 1.00 89.00 222 LEU A N 1
ATOM 1843 C CA . LEU A 1 222 ? -6.391 0.295 -3.516 1.00 89.00 222 LEU A CA 1
ATOM 1844 C C . LEU A 1 222 ? -6.214 -0.210 -2.086 1.00 89.00 222 LEU A C 1
ATOM 1846 O O . LEU A 1 222 ? -6.958 -1.080 -1.639 1.00 89.00 222 LEU A O 1
ATOM 1850 N N . VAL A 1 223 ? -5.253 0.361 -1.358 1.00 88.62 223 VAL A N 1
ATOM 1851 C CA . VAL A 1 223 ? -4.960 -0.008 0.027 1.00 88.62 223 VAL A CA 1
ATOM 1852 C C . VAL A 1 223 ? -6.185 0.189 0.905 1.00 88.62 223 VAL A C 1
ATOM 1854 O O . VAL A 1 223 ? -6.532 -0.717 1.659 1.00 88.62 223 VAL A O 1
ATOM 1857 N N . THR A 1 224 ? -6.866 1.331 0.780 1.00 87.62 224 THR A N 1
ATOM 1858 C CA . THR A 1 224 ? -8.057 1.635 1.584 1.00 87.62 224 THR A CA 1
ATOM 1859 C C . THR A 1 224 ? -9.128 0.561 1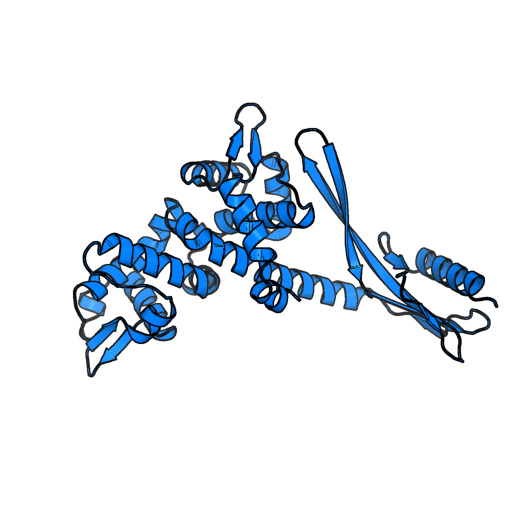.392 1.00 87.62 224 THR A C 1
ATOM 1861 O O . THR A 1 224 ? -9.640 0.018 2.371 1.00 87.62 224 THR A O 1
ATOM 1864 N N . LEU A 1 225 ? -9.417 0.183 0.144 1.00 88.12 225 LEU A N 1
ATOM 1865 C CA . LEU A 1 225 ? -10.395 -0.867 -0.155 1.00 88.12 225 LEU A CA 1
ATOM 1866 C C . LEU A 1 225 ? -9.960 -2.242 0.338 1.00 88.12 225 LEU A C 1
ATOM 1868 O O . LEU A 1 225 ? -10.749 -2.943 0.967 1.00 88.12 225 LEU A O 1
ATOM 1872 N N . CYS A 1 226 ? -8.716 -2.632 0.061 1.00 88.25 226 CYS A N 1
ATOM 1873 C CA . CYS A 1 226 ? -8.177 -3.924 0.471 1.00 88.25 226 CYS A CA 1
ATOM 1874 C C . CYS A 1 226 ? -8.198 -4.088 1.992 1.00 88.25 226 CYS A C 1
ATOM 1876 O O . CYS A 1 226 ? -8.616 -5.135 2.481 1.00 88.25 226 CYS A O 1
ATOM 1878 N N . ILE A 1 227 ? -7.789 -3.061 2.742 1.00 86.31 227 ILE A N 1
ATOM 1879 C CA . ILE A 1 227 ? -7.802 -3.093 4.207 1.00 86.31 227 ILE A CA 1
ATOM 1880 C C . ILE A 1 227 ? -9.227 -3.289 4.723 1.00 86.31 227 ILE A C 1
ATOM 1882 O O . ILE A 1 227 ? -9.449 -4.179 5.538 1.00 86.31 227 ILE A O 1
ATOM 1886 N N . LEU A 1 228 ? -10.198 -2.527 4.217 1.00 83.62 228 LEU A N 1
ATOM 1887 C CA . LEU A 1 228 ? -11.587 -2.648 4.663 1.00 83.62 228 LEU A CA 1
ATOM 1888 C C . LEU A 1 228 ? -12.199 -4.007 4.314 1.00 83.62 228 LEU A C 1
ATOM 1890 O O . LEU A 1 228 ? -12.877 -4.609 5.144 1.00 83.62 228 LEU A O 1
ATOM 1894 N N . ALA A 1 229 ? -11.936 -4.514 3.111 1.00 85.44 229 ALA A N 1
ATOM 1895 C CA . ALA A 1 229 ? -12.440 -5.812 2.678 1.00 85.44 229 ALA A CA 1
ATOM 1896 C C . ALA A 1 229 ? -11.847 -6.974 3.506 1.00 85.44 229 ALA A C 1
ATOM 1898 O O . ALA A 1 229 ? -12.504 -7.998 3.712 1.00 85.44 229 ALA A O 1
ATOM 1899 N N . LEU A 1 230 ? -10.613 -6.820 4.004 1.00 84.75 230 LEU A N 1
ATOM 1900 C CA . LEU A 1 230 ? -9.985 -7.757 4.941 1.00 84.75 230 LEU A CA 1
ATOM 1901 C C . LEU A 1 230 ? -10.544 -7.622 6.359 1.00 84.75 230 LEU A C 1
ATOM 1903 O O . LEU A 1 230 ? -10.856 -8.632 6.983 1.00 84.75 230 LEU A O 1
ATOM 1907 N N . GLU A 1 231 ? -10.687 -6.396 6.864 1.00 79.94 231 GLU A N 1
ATOM 1908 C CA . GLU A 1 231 ? -11.212 -6.120 8.209 1.00 79.94 231 GLU A CA 1
ATOM 1909 C C . GLU A 1 231 ? -12.653 -6.612 8.370 1.00 79.94 231 GLU A C 1
ATOM 1911 O O . GLU A 1 231 ? -13.001 -7.173 9.406 1.00 79.94 231 GLU A O 1
ATOM 1916 N N . LEU A 1 232 ? -13.469 -6.463 7.325 1.00 81.00 232 LEU A N 1
ATOM 1917 C CA . LEU A 1 232 ? -14.859 -6.918 7.300 1.00 81.00 232 LEU A CA 1
ATOM 1918 C C . LEU A 1 232 ? -15.019 -8.364 6.810 1.00 81.00 232 LEU A C 1
ATOM 1920 O O . LEU A 1 232 ? -16.133 -8.882 6.836 1.00 81.00 232 LEU A O 1
ATOM 1924 N N . GLN A 1 233 ? -13.936 -9.002 6.348 1.00 81.44 233 GLN A N 1
ATOM 1925 C CA . GLN A 1 233 ? -13.931 -10.358 5.779 1.00 81.44 233 GLN A CA 1
ATOM 1926 C C . GLN A 1 233 ? -15.002 -10.583 4.695 1.00 81.44 233 GLN A C 1
ATOM 1928 O O . GLN A 1 233 ? -15.544 -11.678 4.548 1.00 81.44 233 GLN A O 1
ATOM 1933 N N . LYS A 1 234 ? -15.311 -9.540 3.919 1.00 82.31 234 LYS A N 1
ATOM 1934 C CA . LYS A 1 234 ? -16.220 -9.611 2.772 1.00 82.31 234 LYS A CA 1
ATOM 1935 C C . LYS A 1 234 ? -15.785 -8.668 1.656 1.00 82.31 234 LYS A C 1
ATOM 1937 O O . LYS A 1 234 ? -15.084 -7.685 1.900 1.00 82.31 234 LYS A O 1
ATOM 1942 N N . ASN A 1 235 ? -16.248 -8.938 0.437 1.00 82.81 235 ASN A N 1
ATOM 1943 C CA . ASN A 1 235 ? -16.178 -7.947 -0.632 1.00 82.81 235 ASN A CA 1
ATOM 1944 C C . ASN A 1 235 ? -17.150 -6.800 -0.309 1.00 82.81 235 ASN A C 1
ATOM 1946 O O . ASN A 1 235 ? -18.270 -7.050 0.135 1.00 82.81 235 ASN A O 1
ATOM 1950 N N . ILE A 1 236 ? -16.707 -5.559 -0.493 1.00 85.25 236 ILE A N 1
ATOM 1951 C CA . ILE A 1 236 ? -17.453 -4.352 -0.119 1.00 85.25 236 ILE A CA 1
ATOM 1952 C C . ILE A 1 236 ? -17.633 -3.434 -1.319 1.00 85.25 236 ILE A C 1
ATOM 1954 O O . ILE A 1 236 ? -16.763 -3.372 -2.190 1.00 85.25 236 ILE A O 1
ATOM 1958 N N . SER A 1 237 ? -18.742 -2.696 -1.336 1.00 88.44 237 SER A N 1
ATOM 1959 C CA . SER A 1 237 ? -19.091 -1.776 -2.414 1.00 88.44 237 SER A CA 1
ATOM 1960 C C . SER A 1 237 ? -19.365 -0.376 -1.858 1.00 88.44 237 SER A C 1
ATOM 1962 O O . SER A 1 237 ? -20.414 -0.084 -1.279 1.00 88.44 237 SER A O 1
ATOM 1964 N N . LEU A 1 238 ? -18.388 0.517 -2.019 1.00 88.81 238 LEU A N 1
ATOM 1965 C CA . LEU A 1 238 ? -18.404 1.861 -1.432 1.00 88.81 238 LEU A CA 1
ATOM 1966 C C . LEU A 1 238 ? -18.766 2.921 -2.465 1.00 88.81 238 LEU A C 1
ATOM 1968 O O . LEU A 1 238 ? -18.461 2.781 -3.646 1.00 88.81 238 LEU A O 1
ATOM 1972 N N . THR A 1 239 ? -19.367 4.028 -2.028 1.00 88.56 239 THR A N 1
ATOM 1973 C CA . THR A 1 239 ? -19.467 5.215 -2.892 1.00 88.56 239 THR A CA 1
ATOM 1974 C C . THR A 1 239 ? -18.094 5.878 -3.049 1.00 88.56 239 THR A C 1
ATOM 1976 O O . THR A 1 239 ? -17.249 5.783 -2.152 1.00 88.56 239 THR A O 1
ATOM 1979 N N . ILE A 1 240 ? -17.873 6.589 -4.162 1.00 87.94 240 ILE A N 1
ATOM 1980 C CA . ILE A 1 240 ? -16.636 7.368 -4.372 1.00 87.94 240 ILE A CA 1
ATOM 1981 C C . ILE A 1 240 ? -16.393 8.339 -3.216 1.00 87.94 240 ILE A C 1
ATOM 1983 O O . ILE A 1 240 ? -15.283 8.401 -2.699 1.00 87.94 240 ILE A O 1
ATOM 1987 N N . ASN A 1 241 ? -17.433 9.048 -2.782 1.00 87.00 241 ASN A N 1
ATOM 1988 C CA . ASN A 1 241 ? -17.334 10.058 -1.735 1.00 87.00 241 ASN A CA 1
ATOM 1989 C C . ASN A 1 241 ? -16.926 9.441 -0.391 1.00 87.00 241 ASN A C 1
ATOM 1991 O O . ASN A 1 241 ? -16.094 10.003 0.322 1.00 87.00 241 ASN A O 1
ATOM 1995 N N . SER A 1 242 ? -17.488 8.278 -0.041 1.00 87.19 242 SER A N 1
ATOM 1996 C CA . SER A 1 242 ? -17.125 7.566 1.189 1.00 87.19 242 SER A CA 1
ATOM 1997 C C . SER A 1 242 ? -15.663 7.110 1.125 1.00 87.19 242 SER A C 1
ATOM 1999 O O . SER A 1 242 ? -14.906 7.365 2.059 1.00 87.19 242 SER A O 1
ATOM 2001 N N . LEU A 1 243 ? -15.228 6.532 -0.003 1.00 87.94 243 LEU A N 1
ATOM 2002 C CA . LEU A 1 243 ? -13.831 6.135 -0.190 1.00 87.94 243 LEU A CA 1
ATOM 2003 C C . LEU A 1 243 ?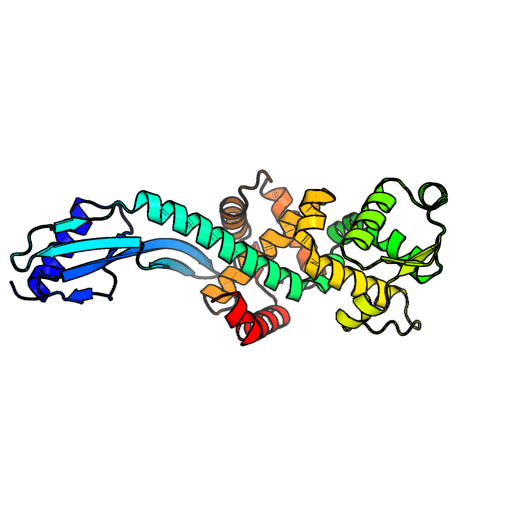 -12.876 7.339 -0.137 1.00 87.94 243 LEU A C 1
ATOM 2005 O O . LEU A 1 243 ? -11.831 7.263 0.503 1.00 87.94 243 LEU A O 1
ATOM 2009 N N . TYR A 1 244 ? -13.234 8.451 -0.779 1.00 87.69 244 TYR A N 1
ATOM 2010 C CA . TYR A 1 244 ? -12.435 9.674 -0.803 1.00 87.69 244 TYR A CA 1
ATOM 2011 C C . TYR A 1 244 ? -12.243 10.263 0.599 1.00 87.69 244 TYR A C 1
ATOM 2013 O O . TYR A 1 244 ? -11.122 10.617 0.962 1.00 87.69 244 TYR A O 1
ATOM 2021 N N . LYS A 1 245 ? -13.303 10.316 1.420 1.00 85.62 245 LYS A N 1
ATOM 2022 C CA . LYS A 1 245 ? -13.204 10.751 2.825 1.00 85.62 245 LYS A CA 1
ATOM 2023 C C . LYS A 1 245 ? -12.208 9.893 3.602 1.00 85.62 245 LYS A C 1
ATOM 2025 O O . LYS A 1 245 ? -11.304 10.436 4.229 1.00 85.62 245 LYS A O 1
ATOM 2030 N N . MET A 1 246 ? -12.315 8.571 3.481 1.00 84.44 246 MET A N 1
ATOM 2031 C CA . MET A 1 246 ? -11.418 7.632 4.162 1.00 84.44 246 MET A CA 1
ATOM 2032 C C . MET A 1 246 ? -9.972 7.759 3.670 1.00 84.44 246 MET A C 1
ATOM 2034 O O . MET A 1 246 ? -9.044 7.779 4.472 1.00 84.44 246 MET A O 1
ATOM 2038 N N . TYR A 1 247 ? -9.771 7.900 2.358 1.00 85.38 247 TYR A N 1
ATOM 2039 C CA . TYR A 1 247 ? -8.458 8.161 1.771 1.00 85.38 247 TYR A CA 1
ATOM 2040 C C . TYR A 1 247 ? -7.848 9.461 2.312 1.00 85.38 247 TYR A C 1
ATOM 2042 O O . TYR A 1 247 ? -6.681 9.485 2.704 1.00 85.38 247 TYR A O 1
ATOM 2050 N N . LYS A 1 248 ? -8.637 10.539 2.376 1.00 82.44 248 LYS A N 1
ATOM 2051 C CA . LYS A 1 248 ? -8.194 11.839 2.883 1.00 82.44 248 LYS A CA 1
ATOM 2052 C C . LYS A 1 248 ? -7.810 11.774 4.360 1.00 82.44 248 LYS A C 1
ATOM 2054 O O . LYS A 1 248 ? -6.790 12.343 4.735 1.00 82.44 248 LYS A O 1
ATOM 2059 N N . GLU A 1 249 ? -8.596 11.074 5.173 1.00 77.81 249 GLU A N 1
ATOM 2060 C CA . GLU A 1 249 ? -8.296 10.822 6.587 1.00 77.81 249 GLU A CA 1
ATOM 2061 C C . GLU A 1 249 ? -6.996 10.027 6.758 1.00 77.81 249 GLU A C 1
ATOM 2063 O O . GLU A 1 249 ? -6.189 10.339 7.631 1.00 77.81 249 GLU A O 1
ATOM 2068 N N . HIS A 1 250 ? -6.771 9.026 5.905 1.00 74.38 250 HIS A N 1
ATOM 2069 C CA . HIS A 1 250 ? -5.637 8.111 6.018 1.00 74.38 250 HIS A CA 1
ATOM 2070 C C . HIS A 1 250 ? -4.315 8.702 5.517 1.00 74.38 250 HIS A C 1
ATOM 2072 O O . HIS A 1 250 ? -3.278 8.524 6.151 1.00 74.38 250 HIS A O 1
ATOM 2078 N N . TYR A 1 251 ? -4.343 9.416 4.391 1.00 72.31 251 TYR A N 1
ATOM 2079 C CA . TYR A 1 251 ? -3.142 9.942 3.730 1.00 72.31 251 TYR A CA 1
ATOM 2080 C C . TYR A 1 251 ? -2.932 11.446 3.927 1.00 72.31 251 TYR A C 1
ATOM 2082 O O . TYR A 1 251 ? -1.962 11.985 3.399 1.00 72.31 251 TYR A O 1
ATOM 2090 N N . ILE A 1 252 ? -3.822 12.132 4.659 1.00 68.00 252 ILE A N 1
ATOM 2091 C CA . ILE A 1 252 ? -3.806 13.597 4.840 1.00 68.00 252 ILE A CA 1
ATOM 2092 C C . ILE A 1 252 ? -3.637 14.288 3.473 1.00 68.00 252 ILE A C 1
ATOM 2094 O O . ILE A 1 252 ? -2.762 15.124 3.251 1.00 68.00 252 ILE A O 1
ATOM 2098 N N . CYS A 1 253 ? -4.440 13.856 2.498 1.00 66.06 253 CYS A N 1
ATOM 2099 C CA . CYS A 1 253 ? -4.261 14.266 1.112 1.00 66.06 253 CYS A CA 1
ATOM 2100 C C . CYS A 1 253 ? -4.880 15.646 0.841 1.00 66.06 253 CYS A C 1
ATOM 2102 O O . CYS A 1 253 ? -5.999 15.940 1.266 1.00 66.06 253 CYS A O 1
ATOM 2104 N N . GLY A 1 254 ? -4.151 16.481 0.094 1.00 62.09 254 GLY A N 1
ATOM 2105 C CA . GLY A 1 254 ? -4.617 17.784 -0.391 1.00 62.09 254 GLY A CA 1
ATOM 2106 C C . GLY A 1 254 ? -5.340 17.742 -1.744 1.00 62.09 254 GLY A C 1
ATOM 2107 O O . GLY A 1 254 ? -5.702 18.797 -2.255 1.00 62.09 254 GLY A O 1
ATOM 2108 N N . GLN A 1 255 ? -5.518 16.562 -2.347 1.00 70.81 255 GLN A N 1
ATOM 2109 C CA . GLN A 1 255 ? -6.226 16.418 -3.623 1.00 70.81 255 GLN A CA 1
ATOM 2110 C C . GLN A 1 255 ? -7.719 16.690 -3.465 1.00 70.81 255 GLN A C 1
ATOM 2112 O O . GLN A 1 255 ? -8.292 16.371 -2.427 1.00 70.81 255 GLN A O 1
ATOM 2117 N N . ASP A 1 256 ? -8.346 17.242 -4.503 1.00 79.75 256 ASP A N 1
ATOM 2118 C CA . ASP A 1 256 ? -9.799 17.347 -4.584 1.00 79.75 256 ASP A CA 1
ATOM 2119 C C . ASP A 1 256 ? -10.459 16.024 -5.023 1.00 79.75 256 ASP A C 1
ATOM 2121 O O . ASP A 1 256 ? -9.824 15.101 -5.541 1.00 79.75 256 ASP A O 1
ATOM 2125 N N . GLU A 1 257 ? -11.772 15.942 -4.814 1.00 79.81 257 GLU A N 1
ATOM 2126 C CA . GLU A 1 257 ? -12.578 14.747 -5.080 1.00 79.81 257 GLU A CA 1
ATOM 2127 C C . GLU A 1 257 ? -12.701 14.407 -6.578 1.00 79.81 257 GLU A C 1
ATOM 2129 O O . GLU A 1 257 ? -12.874 13.240 -6.936 1.00 79.81 257 GLU A O 1
ATOM 2134 N N . SER A 1 258 ? -12.593 15.397 -7.471 1.00 82.19 258 SER A N 1
ATOM 2135 C CA . SER A 1 258 ? -12.705 15.163 -8.918 1.00 82.19 258 SER A CA 1
ATOM 2136 C C . SER A 1 258 ? -11.451 14.473 -9.441 1.00 82.19 258 SER A C 1
ATOM 2138 O O . SER A 1 258 ? -11.548 13.436 -10.095 1.00 82.19 258 SER A O 1
ATOM 2140 N N . SER A 1 259 ? -10.278 14.972 -9.044 1.00 82.19 259 SER A N 1
ATOM 2141 C CA . SER A 1 259 ? -8.992 14.333 -9.326 1.00 82.19 259 SER A CA 1
ATOM 2142 C C . SER A 1 259 ? -8.960 12.892 -8.812 1.00 82.19 259 SER A C 1
ATOM 2144 O O . SER A 1 259 ? -8.526 11.983 -9.519 1.00 82.19 259 SER A O 1
ATOM 2146 N N . PHE A 1 260 ? -9.503 12.649 -7.615 1.00 85.44 260 PHE A N 1
ATOM 2147 C CA . PHE A 1 260 ? -9.632 11.308 -7.045 1.00 85.44 260 PHE A CA 1
ATOM 2148 C C . PHE A 1 260 ? -10.506 10.374 -7.897 1.00 85.44 260 PHE A C 1
ATOM 2150 O O . PHE A 1 260 ? -10.151 9.216 -8.134 1.00 85.44 260 PHE A O 1
ATOM 2157 N N . LYS A 1 261 ? -11.637 10.877 -8.400 1.00 86.19 261 LYS A N 1
ATOM 2158 C CA . LYS A 1 261 ? -12.544 10.118 -9.265 1.00 86.19 261 LYS A CA 1
ATOM 2159 C C . LYS A 1 261 ? -11.883 9.698 -10.577 1.00 86.19 261 LYS A C 1
ATOM 2161 O O . LYS A 1 261 ? -12.075 8.557 -10.997 1.00 86.19 261 LYS A O 1
ATOM 2166 N N . ASP A 1 262 ? -11.078 10.564 -11.185 1.00 86.56 262 ASP A N 1
ATOM 2167 C CA . ASP A 1 262 ? -10.347 10.226 -12.411 1.00 86.56 262 ASP A CA 1
ATOM 2168 C C . ASP A 1 262 ? -9.389 9.049 -12.175 1.00 86.56 262 ASP A C 1
ATOM 2170 O O . ASP A 1 262 ? -9.330 8.118 -12.974 1.00 86.56 262 ASP A O 1
ATOM 2174 N N . LYS A 1 263 ? -8.722 9.012 -11.013 1.00 88.62 263 LYS A N 1
ATOM 2175 C CA . LYS A 1 263 ? -7.826 7.904 -10.632 1.00 88.62 263 LYS A CA 1
ATOM 2176 C C . LYS A 1 263 ? -8.569 6.577 -10.473 1.00 88.62 263 LYS A C 1
ATOM 2178 O O . LYS A 1 263 ? -8.046 5.533 -10.854 1.00 88.62 263 LYS A O 1
ATOM 2183 N N . ILE A 1 264 ? -9.797 6.598 -9.950 1.00 88.31 264 ILE A N 1
ATOM 2184 C CA . ILE A 1 264 ? -10.648 5.398 -9.873 1.00 88.31 264 ILE A CA 1
ATOM 2185 C C . ILE A 1 264 ? -10.987 4.885 -11.277 1.00 88.31 264 ILE A C 1
ATOM 2187 O O . ILE A 1 264 ? -10.959 3.675 -11.515 1.00 88.31 264 ILE A O 1
ATOM 2191 N N . ILE A 1 265 ? -11.301 5.790 -12.208 1.00 84.56 265 ILE A N 1
ATOM 2192 C CA . ILE A 1 265 ? -11.619 5.433 -13.596 1.00 84.56 265 ILE A CA 1
ATOM 2193 C C . ILE A 1 265 ? -10.402 4.791 -14.271 1.00 84.56 265 ILE A C 1
ATOM 2195 O O . ILE A 1 265 ? -10.548 3.735 -14.889 1.00 84.56 265 ILE A O 1
ATOM 2199 N N . ASP A 1 266 ? -9.209 5.357 -14.081 1.00 85.69 266 ASP A N 1
ATOM 2200 C CA . ASP A 1 266 ? -7.952 4.791 -14.580 1.00 85.69 266 ASP A CA 1
ATOM 2201 C C . ASP A 1 266 ? -7.755 3.349 -14.072 1.00 85.69 266 ASP A C 1
ATOM 2203 O O . ASP A 1 266 ? -7.463 2.435 -14.845 1.00 85.69 266 ASP A O 1
ATOM 2207 N N . MET A 1 267 ? -7.995 3.101 -12.780 1.00 88.12 267 MET A N 1
ATOM 2208 C CA . MET A 1 267 ? -7.842 1.774 -12.163 1.00 88.12 267 MET A CA 1
ATOM 2209 C C . MET A 1 267 ? -8.840 0.726 -12.671 1.00 88.12 267 MET A C 1
ATOM 2211 O O . MET A 1 267 ? -8.526 -0.467 -12.678 1.00 88.12 267 MET A O 1
ATOM 2215 N N . LYS A 1 268 ? -10.020 1.141 -13.141 1.00 84.69 268 LYS A N 1
ATOM 2216 C CA . LYS A 1 268 ? -11.000 0.229 -13.750 1.00 84.69 268 LYS A CA 1
ATOM 2217 C C . LYS A 1 268 ? -10.435 -0.457 -14.998 1.00 84.69 268 LYS A C 1
ATOM 2219 O O . LYS A 1 268 ? -10.703 -1.631 -15.222 1.00 84.69 268 LYS A O 1
ATOM 2224 N N . SER A 1 269 ? -9.650 0.260 -15.804 1.00 74.81 269 SER A N 1
ATOM 2225 C CA . SER A 1 269 ? -9.149 -0.235 -17.098 1.00 74.81 269 SER A CA 1
ATOM 2226 C C . SER A 1 269 ? -8.182 -1.425 -16.999 1.00 74.81 269 SER A C 1
ATOM 2228 O O . SER A 1 269 ? -7.956 -2.110 -17.992 1.00 74.81 269 SER A O 1
ATOM 2230 N N . PHE A 1 270 ? -7.662 -1.710 -15.802 1.00 76.75 270 PHE A N 1
ATOM 2231 C CA . PHE A 1 270 ? -6.736 -2.817 -15.535 1.00 76.75 270 PHE A CA 1
ATOM 2232 C C . PHE A 1 270 ? -7.334 -3.891 -14.624 1.00 76.75 270 PHE A C 1
ATOM 2234 O O . PHE A 1 270 ? -6.588 -4.649 -14.002 1.00 76.75 270 PHE A O 1
ATOM 2241 N N . ASP A 1 271 ? -8.666 -3.929 -14.512 1.00 77.69 271 ASP A N 1
ATOM 2242 C CA . ASP A 1 271 ? -9.398 -4.824 -13.616 1.00 77.69 271 ASP A CA 1
ATOM 2243 C C . ASP A 1 271 ? -8.894 -4.750 -12.169 1.00 77.69 271 ASP A C 1
ATOM 2245 O O . ASP A 1 271 ? -8.915 -5.753 -11.465 1.00 77.69 271 ASP A O 1
ATOM 2249 N N . LEU A 1 272 ? -8.415 -3.585 -11.708 1.00 85.06 272 LEU A N 1
ATOM 2250 C CA . LEU A 1 272 ? -8.067 -3.385 -10.296 1.00 85.06 272 LEU A CA 1
ATOM 2251 C C . LEU A 1 272 ? -9.310 -3.111 -9.451 1.00 85.06 272 LEU A C 1
ATOM 2253 O O . LEU A 1 272 ? -9.355 -3.491 -8.284 1.00 85.06 272 LEU A O 1
ATOM 2257 N N . LEU A 1 273 ? -10.314 -2.467 -10.052 1.00 90.19 273 LEU A N 1
ATOM 2258 C CA . LEU A 1 273 ? -11.567 -2.068 -9.421 1.00 90.19 273 LEU A CA 1
ATOM 2259 C C . LEU A 1 273 ? -12.751 -2.371 -10.345 1.00 90.19 273 LEU A C 1
ATOM 2261 O O . LEU A 1 273 ? -12.675 -2.150 -11.554 1.00 90.19 273 LEU A O 1
ATOM 2265 N N . LYS A 1 274 ? -13.875 -2.805 -9.769 1.00 89.56 274 LYS A N 1
ATOM 2266 C CA . LYS A 1 274 ? -15.186 -2.757 -10.430 1.00 89.56 274 LYS A CA 1
ATOM 2267 C C . LYS A 1 274 ? -15.820 -1.401 -10.126 1.00 89.56 274 LYS A C 1
ATOM 2269 O O . LYS A 1 274 ? -15.792 -0.961 -8.980 1.00 89.56 274 LYS A O 1
ATOM 2274 N N . TYR A 1 275 ? -16.405 -0.756 -11.134 1.00 88.62 275 TYR A N 1
ATOM 2275 C CA . TYR A 1 275 ? -17.121 0.512 -10.975 1.00 88.62 275 TYR A CA 1
ATOM 2276 C C . TYR A 1 275 ? -18.513 0.434 -11.601 1.00 88.62 275 TYR A C 1
ATOM 2278 O O . TYR A 1 275 ? -18.640 0.135 -12.791 1.00 88.62 275 TYR A O 1
ATOM 2286 N N . ASN A 1 276 ? -19.541 0.722 -10.804 1.00 86.38 276 ASN A N 1
ATOM 2287 C CA . ASN A 1 276 ? -20.925 0.828 -11.245 1.00 86.38 276 ASN A CA 1
ATOM 2288 C C . ASN A 1 276 ? -21.285 2.311 -11.440 1.00 86.38 276 ASN A C 1
ATOM 2290 O O . ASN A 1 276 ? -21.255 3.108 -10.501 1.00 86.38 276 ASN A O 1
ATOM 2294 N N . TYR A 1 277 ? -21.617 2.683 -12.680 1.00 82.75 277 TYR A N 1
ATOM 2295 C CA . TYR A 1 277 ? -21.917 4.067 -13.059 1.00 82.75 277 TYR A CA 1
ATOM 2296 C C . TYR A 1 277 ? -23.269 4.559 -12.545 1.00 82.75 277 TYR A C 1
ATOM 2298 O O . TYR A 1 277 ? -23.396 5.746 -12.250 1.00 82.75 277 TYR A O 1
ATOM 2306 N N . GLU A 1 278 ? -24.259 3.672 -12.434 1.00 83.94 278 GLU A N 1
ATOM 2307 C CA . GLU A 1 278 ? -25.629 4.033 -12.058 1.00 83.94 278 GLU A CA 1
ATOM 2308 C C . GLU A 1 278 ? -25.678 4.534 -10.616 1.00 83.94 278 GLU A C 1
ATOM 2310 O O . GLU A 1 278 ? -26.282 5.563 -10.322 1.00 83.94 278 GLU A O 1
ATOM 2315 N N . ASN A 1 279 ? -24.972 3.843 -9.720 1.00 83.06 279 ASN A N 1
ATOM 2316 C CA . ASN A 1 279 ? -24.936 4.167 -8.296 1.00 83.06 279 ASN A CA 1
ATOM 2317 C C . ASN A 1 279 ? -23.602 4.786 -7.836 1.00 83.06 279 ASN A C 1
ATOM 2319 O O . ASN A 1 279 ? -23.448 5.095 -6.655 1.00 83.06 279 ASN A O 1
ATOM 2323 N N . LYS A 1 280 ? -22.644 4.995 -8.753 1.00 86.00 280 LYS A N 1
ATOM 2324 C CA . LYS A 1 280 ? -21.291 5.521 -8.486 1.00 86.00 280 LYS A CA 1
ATOM 2325 C C . LYS A 1 280 ? -20.555 4.744 -7.388 1.00 86.00 280 LYS A C 1
ATOM 2327 O O . LYS A 1 280 ? -19.836 5.346 -6.583 1.00 86.00 280 LYS A O 1
ATOM 2332 N N . ARG A 1 281 ? -20.732 3.422 -7.352 1.00 86.88 281 ARG A N 1
ATOM 2333 C CA . ARG A 1 281 ? -20.082 2.545 -6.373 1.00 86.88 281 ARG A CA 1
ATOM 2334 C C . ARG A 1 281 ? -18.907 1.786 -6.953 1.00 86.88 281 ARG A C 1
ATOM 2336 O O . ARG A 1 281 ? -18.840 1.529 -8.154 1.00 86.88 281 ARG A O 1
ATOM 2343 N N . LEU A 1 282 ? -17.979 1.441 -6.075 1.00 90.31 282 LEU A N 1
ATOM 2344 C CA . LEU A 1 282 ? -16.729 0.781 -6.396 1.00 90.31 282 LEU A CA 1
ATOM 2345 C C . LEU A 1 282 ? -16.477 -0.406 -5.463 1.00 90.31 282 LEU A C 1
ATOM 2347 O O . LEU A 1 282 ? -16.707 -0.316 -4.258 1.00 90.31 282 LEU A O 1
ATOM 2351 N N . SER A 1 283 ? -15.981 -1.504 -6.022 1.00 89.94 283 SER A N 1
ATOM 2352 C CA . SER A 1 283 ? -15.668 -2.727 -5.279 1.00 89.94 283 SER A CA 1
ATOM 2353 C C . SER A 1 283 ? -14.422 -3.420 -5.822 1.00 89.94 283 SER A C 1
ATOM 2355 O O . SER A 1 283 ? -13.929 -3.099 -6.911 1.00 89.94 283 SER A O 1
ATOM 2357 N N . LEU A 1 284 ? -13.895 -4.378 -5.057 1.00 88.81 284 LEU A N 1
ATOM 2358 C CA . LEU A 1 284 ? -12.805 -5.225 -5.527 1.00 88.81 284 LEU A CA 1
ATOM 2359 C C . LEU A 1 284 ? -13.362 -6.310 -6.463 1.00 88.81 284 LEU A C 1
ATOM 2361 O O . LEU A 1 284 ? -14.380 -6.936 -6.161 1.00 88.81 284 LEU A O 1
ATOM 2365 N N . PRO A 1 285 ? -12.704 -6.589 -7.595 1.00 86.81 285 PRO A N 1
ATOM 2366 C CA . PRO A 1 285 ? -13.010 -7.763 -8.398 1.00 86.81 285 PRO A CA 1
ATOM 2367 C C . PRO A 1 285 ? -12.777 -9.070 -7.620 1.00 86.81 285 PRO A C 1
ATOM 2369 O O . PRO A 1 285 ? -11.863 -9.162 -6.800 1.00 86.81 285 PRO A O 1
ATOM 2372 N N . ASP A 1 286 ? -13.563 -10.116 -7.893 1.00 82.44 286 ASP A N 1
ATOM 2373 C CA . ASP A 1 286 ? -13.523 -11.362 -7.101 1.00 82.44 286 ASP A CA 1
ATOM 2374 C C . ASP A 1 286 ? -12.180 -12.099 -7.235 1.00 82.44 286 ASP A C 1
ATOM 2376 O O . ASP A 1 286 ? -11.637 -12.621 -6.260 1.00 82.44 286 ASP A O 1
ATOM 2380 N N . ASN A 1 287 ? -11.587 -12.070 -8.432 1.00 78.12 287 ASN A N 1
ATOM 2381 C CA . ASN A 1 287 ? -10.257 -12.621 -8.711 1.00 78.12 287 ASN A CA 1
ATOM 2382 C C . ASN A 1 287 ? -9.129 -11.893 -7.954 1.00 78.12 287 ASN A C 1
ATOM 2384 O O . ASN A 1 287 ? -8.064 -12.471 -7.736 1.00 78.12 287 ASN A O 1
ATOM 2388 N N . ILE A 1 288 ? -9.348 -10.637 -7.571 1.00 78.44 288 ILE A N 1
ATOM 2389 C CA . ILE A 1 288 ? -8.432 -9.813 -6.786 1.00 78.44 288 ILE A CA 1
ATOM 2390 C C . ILE A 1 288 ? -8.649 -10.053 -5.296 1.00 78.44 288 ILE A C 1
ATOM 2392 O O . ILE A 1 288 ? -7.687 -10.265 -4.556 1.00 78.44 288 ILE A O 1
ATOM 2396 N N . TYR A 1 289 ? -9.907 -10.092 -4.861 1.00 79.44 289 TYR A N 1
ATOM 2397 C CA . TYR A 1 289 ? -10.257 -10.306 -3.465 1.00 79.44 289 TYR A CA 1
ATOM 2398 C C . TYR A 1 289 ? -9.817 -11.690 -2.959 1.00 79.44 289 TYR A C 1
ATOM 2400 O O . TYR A 1 289 ? -9.207 -11.799 -1.896 1.00 79.44 289 TYR A O 1
ATOM 2408 N N . ALA A 1 290 ? -10.010 -12.745 -3.757 1.00 79.06 290 ALA A N 1
ATOM 2409 C CA . ALA A 1 290 ? -9.550 -14.090 -3.408 1.00 79.06 290 ALA A CA 1
ATOM 2410 C C . ALA A 1 290 ? -8.018 -14.173 -3.258 1.00 79.06 290 ALA A C 1
ATOM 2412 O O . ALA A 1 290 ? -7.510 -14.820 -2.335 1.00 79.06 290 ALA A O 1
ATOM 2413 N N . LYS A 1 291 ? -7.265 -13.482 -4.129 1.00 79.81 291 LYS A N 1
ATOM 2414 C CA . LYS A 1 291 ? -5.798 -13.383 -4.026 1.00 79.81 291 LYS A CA 1
ATOM 2415 C C . LYS A 1 291 ? -5.376 -12.672 -2.745 1.00 79.81 291 LYS A C 1
ATOM 2417 O O . LYS A 1 291 ? -4.436 -13.117 -2.091 1.00 79.81 291 LYS A O 1
ATOM 2422 N N . LEU A 1 292 ? -6.084 -11.604 -2.379 1.00 82.31 292 LEU A N 1
ATOM 2423 C CA . LEU A 1 292 ? -5.844 -10.856 -1.151 1.00 82.31 292 LEU A CA 1
ATOM 2424 C C . LEU A 1 292 ? -6.046 -11.743 0.086 1.00 82.31 292 LEU A C 1
ATOM 2426 O O . LEU A 1 292 ? -5.132 -11.851 0.899 1.00 82.31 292 LEU A O 1
ATOM 2430 N N . ILE A 1 293 ? -7.186 -12.437 0.198 1.00 80.31 293 ILE A N 1
ATOM 2431 C CA . ILE A 1 293 ? -7.449 -13.364 1.314 1.00 80.31 293 ILE A CA 1
ATOM 2432 C C . ILE A 1 293 ? -6.355 -14.431 1.397 1.00 80.31 293 ILE A C 1
ATOM 2434 O O . ILE A 1 293 ? -5.791 -14.652 2.465 1.00 80.31 293 ILE A O 1
ATOM 2438 N N . THR A 1 294 ? -6.017 -15.059 0.267 1.00 80.38 294 THR A N 1
ATOM 2439 C CA . THR A 1 294 ? -4.995 -16.116 0.217 1.00 80.38 294 THR A CA 1
ATOM 2440 C C . THR A 1 294 ? -3.637 -15.609 0.702 1.00 80.38 294 THR A C 1
ATOM 2442 O O . THR A 1 294 ? -2.955 -16.288 1.467 1.00 80.38 294 THR A O 1
ATOM 2445 N N . ALA A 1 295 ? -3.246 -14.399 0.296 1.00 80.19 295 ALA A N 1
ATOM 2446 C CA . ALA A 1 295 ? -1.989 -13.803 0.719 1.00 80.19 295 ALA A CA 1
ATOM 2447 C C . ALA A 1 295 ? -1.981 -13.487 2.224 1.00 80.19 295 ALA A C 1
ATOM 2449 O O . ALA A 1 295 ? -1.043 -13.862 2.920 1.00 80.19 295 ALA A O 1
ATOM 2450 N N . PHE A 1 296 ? -3.034 -12.864 2.756 1.00 77.12 296 PHE A N 1
ATOM 2451 C CA . PHE A 1 296 ? -3.110 -12.516 4.182 1.00 77.12 296 PHE A CA 1
ATOM 2452 C C . PHE A 1 296 ? -3.326 -13.729 5.104 1.00 77.12 296 PHE A C 1
ATOM 2454 O O . PHE A 1 296 ? -2.997 -13.667 6.288 1.00 77.12 296 PHE A O 1
ATOM 2461 N N . ALA A 1 297 ? -3.815 -14.849 4.568 1.00 76.12 297 ALA A N 1
ATOM 2462 C CA . ALA A 1 297 ? -3.888 -16.129 5.269 1.00 76.12 297 ALA A CA 1
ATOM 2463 C C . ALA A 1 297 ? -2.550 -16.899 5.287 1.00 76.12 297 ALA A C 1
ATOM 2465 O O . ALA A 1 297 ? -2.430 -17.885 6.012 1.00 76.12 297 ALA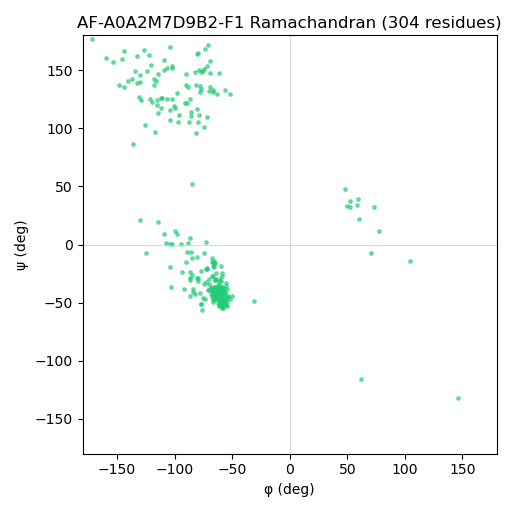 A O 1
ATOM 2466 N N . SER A 1 298 ? -1.541 -16.475 4.512 1.00 74.56 298 SER A N 1
ATOM 2467 C CA . SER A 1 298 ? -0.243 -17.155 4.466 1.00 74.56 298 SER A CA 1
ATOM 2468 C C . SER A 1 298 ? 0.500 -17.042 5.809 1.00 74.56 298 SER A C 1
ATOM 2470 O O . SER A 1 298 ? 0.671 -15.923 6.306 1.00 74.56 298 SER A O 1
ATOM 2472 N N . PRO A 1 299 ? 1.026 -18.149 6.374 1.00 68.25 299 PRO A N 1
ATOM 2473 C CA . PRO A 1 299 ? 1.794 -18.132 7.624 1.00 68.25 299 PRO A CA 1
ATOM 2474 C C . PRO A 1 299 ? 2.998 -17.181 7.595 1.00 68.25 299 PRO A C 1
ATOM 2476 O O . PRO A 1 299 ? 3.341 -16.571 8.606 1.00 68.25 299 PRO A O 1
ATOM 2479 N N . ASP A 1 300 ? 3.629 -17.024 6.429 1.00 63.25 300 ASP A N 1
ATOM 2480 C CA . ASP A 1 300 ? 4.785 -16.139 6.249 1.00 63.25 300 ASP A CA 1
ATOM 2481 C C . ASP A 1 300 ? 4.405 -14.658 6.329 1.00 63.25 300 ASP A C 1
ATOM 2483 O O . ASP A 1 300 ? 5.212 -13.831 6.753 1.00 63.25 300 ASP A O 1
ATOM 2487 N N . ILE A 1 301 ? 3.173 -14.325 5.937 1.00 62.66 301 ILE A N 1
ATOM 2488 C CA . ILE A 1 301 ? 2.626 -12.971 6.026 1.00 62.66 301 ILE A CA 1
ATOM 2489 C C . ILE A 1 301 ? 2.072 -12.716 7.429 1.00 62.66 301 ILE A C 1
ATOM 2491 O O . ILE A 1 301 ? 2.314 -11.647 7.984 1.00 62.66 301 ILE A O 1
ATOM 2495 N N . GLN A 1 302 ? 1.434 -13.706 8.059 1.00 59.38 302 GLN A N 1
ATOM 2496 C CA . GLN A 1 302 ? 1.005 -13.601 9.456 1.00 59.38 302 GLN A CA 1
ATOM 2497 C C . GLN A 1 302 ? 2.187 -13.300 10.390 1.00 59.38 302 GLN A C 1
ATOM 2499 O O . GLN A 1 302 ? 2.066 -12.427 11.237 1.00 59.38 302 GLN A O 1
ATOM 2504 N N . LYS A 1 303 ? 3.365 -13.899 10.165 1.00 59.94 303 LYS A N 1
ATOM 2505 C CA . LYS A 1 303 ? 4.602 -13.585 10.913 1.00 59.94 303 LYS A CA 1
ATOM 2506 C C . LYS A 1 303 ? 5.170 -12.177 10.679 1.00 59.94 303 LYS A C 1
ATOM 2508 O O . LYS A 1 303 ? 6.019 -11.743 11.445 1.00 59.94 303 LYS A O 1
ATOM 2513 N N . GLN A 1 304 ? 4.785 -11.498 9.597 1.00 55.47 304 GLN A N 1
ATOM 2514 C CA . GLN A 1 304 ? 5.221 -10.124 9.299 1.00 55.47 304 GLN A CA 1
ATOM 2515 C C . GLN A 1 304 ? 4.232 -9.074 9.832 1.00 55.47 304 GLN A C 1
ATOM 2517 O O . GLN A 1 304 ? 4.605 -7.914 10.043 1.00 55.47 304 GLN A O 1
ATOM 2522 N N . ILE A 1 305 ? 2.970 -9.475 10.016 1.00 54.28 305 ILE A N 1
ATOM 2523 C CA . ILE A 1 305 ? 1.879 -8.635 10.520 1.00 54.28 305 ILE A CA 1
ATOM 2524 C C . ILE A 1 305 ? 1.747 -8.737 12.051 1.00 54.28 305 ILE A C 1
ATOM 2526 O O . ILE A 1 305 ? 1.454 -7.719 12.678 1.00 54.28 305 ILE A O 1
ATOM 2530 N N . CYS A 1 306 ? 1.940 -9.928 12.631 1.00 43.56 306 CYS A N 1
ATOM 2531 C CA . CYS A 1 306 ? 1.948 -10.188 14.077 1.00 43.56 306 CYS A CA 1
ATOM 2532 C C . CYS A 1 306 ? 3.305 -9.860 14.708 1.00 43.56 306 CYS A C 1
ATOM 2534 O O . CYS A 1 306 ? 3.289 -9.385 15.864 1.00 43.56 306 CYS A O 1
#

pLDDT: mean 84.82, std 8.52, range [43.56, 96.12]

Sequence (306 aa):
MNDQELIQKAKLVMHKTYCNGITINDKIIKTEEGIKVFLDYLVPKKVEDELFEYIFFLRLREVGLIELSTEGEIISKSSPEDFIKETIEKYKELTKRKEKIIIKIFSNYFIRLEQVHLTLTPLRKVLRKLMEQDFLIDNLNKNFAPNEIRYINFLQSFGYLRKEGNKLTLDNGTIKKLKIKIEGKDKEKDIEQLISSIFAEHFDYIISELHNTAIVPYIGILVTLCILALELQKNISLTINSLYKMYKEHYICGQDESSFKDKIIDMKSFDLLKYNYENKRLSLPDNIYAKLITAFASPDIQKQIC

Foldseek 3Di:
DDPVVLVVLVVVCPVVPDDPQKDWDPDWDADPFGIKIFIWGWDWDWADFDPDIDTGTDIHTRLWIFDAGPVGDTPDIDDSPVSVVVVVVVVLVLLVLLLLLLLLLCLLLLCPLPLNVVLCVLVLVLLLVQVVDKDFQVCCVVVHDPLNVLNVVVCVVVPQWDDDPRIIHGDPVVVVVLVQDPPVPDVVVSSSSVSSSCCSVCVVCCCPVSVSVVSVLLSLLLSLQLVVCVVVVHKGKHALVSSVVSSCVSVVDPDDSVVSLVSVVSCVVSQQWDADPVRRIIIHDPVSNVSSVVSCPDPVSVVSSD

Nearest PDB structures (foldseek):
  4b8x-assembly1_B  TM=5.559E-01  e=5.050E-01  Streptomyces coelicolor
  6d57-assembly1_A  TM=7.565E-01  e=4.548E+00  Campylobacter jejuni
  6i6n-assembly1_A  TM=5.566E-01  e=2.150E+00  Papaver somniferum
  4jqf-assembly1_A  TM=3.221E-01  e=2.497E+00  Homo sapiens

Solvent-accessible surface area (backbone atoms only — not comparable to full-atom values): 17106 Å² total; per-residue (Å²): 104,56,71,69,60,43,52,51,50,51,51,52,51,44,68,76,73,53,65,95,45,64,44,80,42,93,59,68,49,78,52,98,66,23,40,37,40,26,22,23,37,43,46,81,43,80,45,60,38,90,91,46,79,44,77,49,60,55,72,46,75,67,41,30,43,42,30,31,32,50,86,57,48,79,74,48,68,58,72,42,65,66,43,50,51,52,47,53,51,51,49,52,49,53,46,55,54,52,44,49,53,51,40,49,75,40,20,68,57,51,54,62,37,66,72,39,29,61,70,46,41,48,51,51,55,47,52,54,52,46,72,75,44,71,41,47,62,95,48,41,81,81,77,39,54,78,71,29,48,54,45,50,53,50,35,39,78,73,46,45,36,39,78,57,90,65,29,42,35,66,25,62,69,53,43,45,74,72,69,53,76,81,76,76,84,51,58,67,60,44,50,50,52,50,50,19,53,51,43,33,78,39,46,66,52,46,30,67,79,68,61,40,57,86,46,51,63,62,52,45,54,53,43,54,52,54,52,49,26,59,76,68,72,41,88,53,40,30,37,57,68,61,50,49,53,53,41,33,71,72,66,70,53,87,74,56,73,66,66,52,50,53,53,54,57,57,37,36,79,68,67,62,34,43,74,44,81,92,77,48,28,38,28,64,34,67,81,53,46,55,51,50,53,56,51,65,68,30,70,76,46,42,68,74,76,107

Secondary structure (DSSP, 8-state):
--HHHHHHHHHHHHHHHS-TTEEEEEEEEEETTEEEEEEEEEEEEEEEETTEEEEEEEEEEEEEEEEEETT--EEEE--HHHHHHHHHHHHHHHHHHHHHHHHHHHHHHHTTSHHHHHHHHHHHHHHHHHHH--EEGGGHHHHS-HHHHHHHHHHHHTTSEEEETTEEEE-HHHHHHTT----SS-HHHHHHHHHHHHHHHHHHHHHHTS--GGGHHHHHHHHHHHHHHHHTTS--EEEHHHHHHHHHHHHT----HHHHHHHHHHHHTTTS-EEETTTTEEE--HHHHHHHHHHHT-HHHHHHH-

Mean predicted aligned error: 8.82 Å

Organism: NCBI:txid1974699

Radius of gyration: 25.41 Å; Cα contacts (8 Å, |Δi|>4): 383; chains: 1; bounding box: 64×36×76 Å